Protein AF-0000000086615698 (afdb_homodimer)

Sequence (206 aa):
MQIPFNDITPIEDNVIEFFQAQDFSKFSLNQLREVEIRHFSGAKPEIHFVKILLAHSKVLEKMVILHEHGMCAEKGFAMLKELIRLPKASLKAEFIVSETPDEMQIPFNDITPIEDNVIEFFQAQDFSKFSLNQLREVEIRHFSGAKPEIHFVKILLAHSKVLEKMVILHEHGMCAEKGFAMLKELIRLPKASLKAEFIVSETPDE

Structure (mmCIF, N/CA/C/O backbone):
data_AF-0000000086615698-model_v1
#
loop_
_entity.id
_entity.type
_entity.pdbx_description
1 polymer 'FBD domain-containing protein'
#
loop_
_atom_site.group_PDB
_atom_site.id
_atom_site.type_symbol
_atom_site.label_atom_id
_atom_site.label_alt_id
_atom_site.label_comp_id
_atom_site.label_asym_id
_atom_site.label_entity_id
_atom_site.label_seq_id
_atom_site.pdbx_PDB_ins_code
_atom_site.Cartn_x
_atom_site.Cartn_y
_atom_site.Cartn_z
_atom_site.occupancy
_atom_site.B_iso_or_equiv
_atom_site.auth_seq_id
_atom_site.auth_comp_id
_atom_site.auth_asym_id
_atom_site.auth_atom_id
_atom_site.pdbx_PDB_model_num
ATOM 1 N N . MET A 1 1 ? -5.066 -22.391 -0.941 1 26.34 1 MET A N 1
ATOM 2 C CA . MET A 1 1 ? -4.453 -2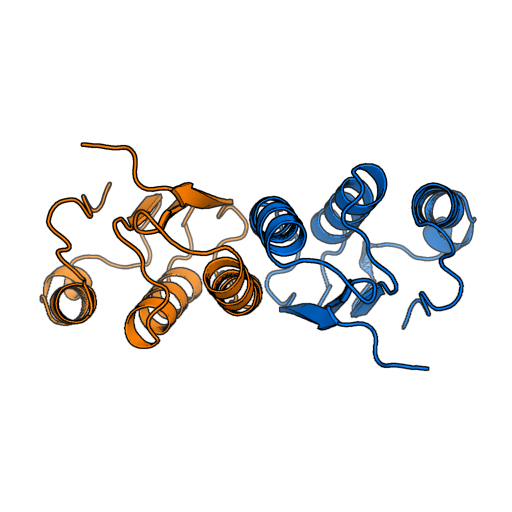2.625 -2.246 1 26.34 1 MET A CA 1
ATOM 3 C C . MET A 1 1 ? -3.268 -21.688 -2.461 1 26.34 1 MET A C 1
ATOM 5 O O . MET A 1 1 ? -3.375 -20.484 -2.242 1 26.34 1 MET A O 1
ATOM 9 N N . GLN A 1 2 ? -2.141 -22.094 -2.09 1 34.62 2 GLN A N 1
ATOM 10 C CA . GLN A 1 2 ? -0.889 -21.422 -2.414 1 34.62 2 GLN A CA 1
ATOM 11 C C . GLN A 1 2 ? -0.616 -21.453 -3.916 1 34.62 2 GLN A C 1
ATOM 13 O O . GLN A 1 2 ? -0.723 -22.516 -4.547 1 34.62 2 GLN A O 1
ATOM 18 N N . ILE A 1 3 ? -1.099 -20.562 -4.703 1 37.91 3 ILE A N 1
ATOM 19 C CA . ILE A 1 3 ? -0.681 -20.562 -6.098 1 37.91 3 ILE A CA 1
ATOM 20 C C . ILE A 1 3 ? 0.839 -20.438 -6.184 1 37.91 3 ILE A C 1
ATOM 22 O O . ILE A 1 3 ? 1.412 -19.438 -5.766 1 37.91 3 ILE A O 1
ATOM 26 N N . PRO A 1 4 ? 1.457 -21.594 -6.215 1 39.94 4 PRO A N 1
ATOM 27 C CA . PRO A 1 4 ? 2.916 -21.547 -6.34 1 39.94 4 PRO A CA 1
ATOM 28 C C . PRO A 1 4 ? 3.385 -20.703 -7.52 1 39.94 4 PRO A C 1
ATOM 30 O O . PRO A 1 4 ? 2.891 -20.875 -8.641 1 39.94 4 PRO A O 1
ATOM 33 N N . PHE A 1 5 ? 3.592 -19.453 -7.379 1 38.72 5 PHE A N 1
ATOM 34 C CA . PHE A 1 5 ? 4.141 -18.594 -8.422 1 38.72 5 PHE A CA 1
ATOM 35 C C . PHE A 1 5 ? 5.559 -19.031 -8.789 1 38.72 5 PHE A C 1
ATOM 37 O O . PHE A 1 5 ? 6.332 -18.25 -9.336 1 38.72 5 PHE A O 1
ATOM 44 N N . ASN A 1 6 ? 6.055 -20.125 -8.391 1 38.91 6 ASN A N 1
ATOM 45 C CA . ASN A 1 6 ? 7.41 -20.453 -8.812 1 38.91 6 ASN A CA 1
ATOM 46 C C . ASN A 1 6 ? 7.641 -20.109 -10.281 1 38.91 6 ASN A C 1
ATOM 48 O O . ASN A 1 6 ? 8.734 -19.688 -10.656 1 38.91 6 ASN A O 1
ATOM 52 N N . ASP A 1 7 ? 7.016 -20.875 -11.195 1 36.06 7 ASP A N 1
ATOM 53 C CA . ASP A 1 7 ? 7.371 -20.797 -12.609 1 36.06 7 ASP A CA 1
ATOM 54 C C . ASP A 1 7 ? 6.781 -19.531 -13.25 1 36.06 7 ASP A C 1
ATOM 56 O O . ASP A 1 7 ? 6.098 -19.625 -14.273 1 36.06 7 ASP A O 1
ATOM 60 N N . ILE A 1 8 ? 6.242 -18.656 -12.57 1 37.91 8 ILE A N 1
ATOM 61 C CA . ILE A 1 8 ? 5.844 -17.469 -13.32 1 37.91 8 ILE A CA 1
ATOM 62 C C . ILE A 1 8 ? 7.066 -16.859 -14.008 1 37.91 8 ILE A C 1
ATOM 64 O O . ILE A 1 8 ? 7.961 -16.328 -13.336 1 37.91 8 ILE A O 1
ATOM 68 N N . THR A 1 9 ? 7.648 -17.453 -14.906 1 38.62 9 THR A N 1
ATOM 69 C CA . THR A 1 9 ? 8.562 -16.797 -15.844 1 38.62 9 THR A CA 1
ATOM 70 C C . THR A 1 9 ? 8.156 -15.352 -16.078 1 38.62 9 THR A C 1
ATOM 72 O O . THR A 1 9 ? 7.035 -14.953 -15.758 1 38.62 9 THR A O 1
ATOM 75 N N . PRO A 1 10 ? 8.938 -14.516 -16.922 1 42.31 10 PRO A N 1
ATOM 76 C CA . PRO A 1 10 ? 8.656 -13.094 -17.156 1 42.31 10 PRO A CA 1
ATOM 77 C C . PRO A 1 10 ? 7.164 -12.812 -17.312 1 42.31 10 PRO A C 1
ATOM 79 O O . PRO A 1 10 ? 6.465 -13.508 -18.047 1 42.31 10 PRO A O 1
ATOM 82 N N . ILE A 1 11 ? 6.434 -12.375 -16.375 1 44.41 11 ILE A N 1
ATOM 83 C CA . ILE A 1 11 ? 5.145 -12.188 -15.719 1 44.41 11 ILE A CA 1
ATOM 84 C C . ILE A 1 11 ? 4.098 -11.773 -16.75 1 44.41 11 ILE A C 1
ATOM 86 O O . ILE A 1 11 ? 2.898 -11.984 -16.547 1 44.41 11 ILE A O 1
ATOM 90 N N . GLU A 1 12 ? 4.523 -11.273 -17.891 1 45.97 12 GLU A N 1
ATOM 91 C CA . GLU A 1 12 ? 3.426 -10.969 -18.812 1 45.97 12 GLU A CA 1
ATOM 92 C C . GLU A 1 12 ? 2.631 -12.227 -19.141 1 45.97 12 GLU A C 1
ATOM 94 O O . GLU A 1 12 ? 1.402 -12.242 -19.047 1 45.97 12 GLU A O 1
ATOM 99 N N . ASP A 1 13 ? 3.416 -13.125 -19.688 1 46.31 13 ASP A N 1
ATOM 100 C CA . ASP A 1 13 ? 2.801 -14.336 -20.219 1 46.31 13 ASP A CA 1
ATOM 101 C C . ASP A 1 13 ? 2.176 -15.164 -19.094 1 46.31 13 ASP A C 1
ATOM 103 O O . ASP A 1 13 ? 1.082 -15.711 -19.266 1 46.31 13 ASP A O 1
ATOM 107 N N . ASN A 1 14 ? 2.848 -15.18 -18.047 1 48.84 14 ASN A N 1
ATOM 108 C CA . ASN A 1 14 ? 2.369 -16.094 -17.031 1 48.84 14 ASN A CA 1
ATOM 109 C C . ASN A 1 14 ? 1.105 -15.57 -16.344 1 48.84 14 ASN A C 1
ATOM 111 O O . ASN A 1 14 ? 0.212 -16.344 -16 1 48.84 14 ASN A O 1
ATOM 115 N N . VAL A 1 15 ? 1.019 -14.344 -16.109 1 53.31 15 VAL A N 1
ATOM 116 C CA . VAL A 1 15 ? -0.224 -13.773 -15.602 1 53.31 15 VAL A CA 1
ATOM 117 C C . VAL A 1 15 ? -1.366 -14.07 -16.562 1 53.31 15 VAL A C 1
ATOM 119 O O . VAL A 1 15 ? -2.443 -14.508 -16.156 1 53.31 15 VAL A O 1
ATOM 122 N N . ILE A 1 16 ? -0.921 -13.859 -17.844 1 49.19 16 ILE A N 1
ATOM 123 C CA . ILE A 1 16 ? -1.926 -14.148 -18.859 1 49.19 16 ILE A CA 1
ATOM 124 C C . ILE A 1 16 ? -2.264 -15.641 -18.844 1 49.19 16 ILE A C 1
ATOM 126 O O . ILE A 1 16 ? -3.438 -16.016 -18.906 1 49.19 16 ILE A O 1
ATOM 130 N N . GLU A 1 17 ? -1.176 -16.359 -18.797 1 50.41 17 GLU A N 1
ATOM 131 C CA . GLU A 1 17 ? -1.436 -17.797 -18.781 1 50.41 17 GLU A CA 1
ATOM 132 C C . GLU A 1 17 ? -2.266 -18.203 -17.562 1 50.41 17 GLU A C 1
ATOM 134 O O . GLU A 1 17 ? -3.156 -19.047 -17.672 1 50.41 17 GLU A O 1
ATOM 139 N N . PHE A 1 18 ? -1.895 -17.625 -16.516 1 51.56 18 PHE A N 1
ATOM 140 C CA . PHE A 1 18 ? -2.68 -17.891 -15.32 1 51.56 18 PHE A CA 1
ATOM 141 C C . PHE A 1 18 ? -4.156 -17.578 -15.562 1 51.56 18 PHE A C 1
ATOM 143 O O . PHE A 1 18 ? -5.023 -18.391 -15.219 1 51.56 18 PHE A O 1
ATOM 150 N N . PHE A 1 19 ? -4.391 -16.422 -16.125 1 52.75 19 PHE A N 1
ATOM 151 C CA . PHE A 1 19 ? -5.781 -16.047 -16.359 1 52.75 19 PHE A CA 1
ATOM 152 C C . PHE A 1 19 ? -6.395 -16.922 -17.453 1 52.75 19 PHE A C 1
ATOM 154 O O . PHE A 1 19 ? -7.59 -17.219 -17.422 1 52.75 19 PHE A O 1
ATOM 161 N N . GLN A 1 20 ? -5.578 -17.219 -18.25 1 50.28 20 GLN A N 1
ATOM 162 C CA . GLN A 1 20 ? -6.062 -18.062 -19.344 1 50.28 20 GLN A CA 1
ATOM 163 C C . GLN A 1 20 ? -6.203 -19.516 -18.891 1 50.28 20 GLN A C 1
ATOM 165 O O . GLN A 1 20 ? -7 -20.266 -19.469 1 50.28 20 GLN A O 1
ATOM 1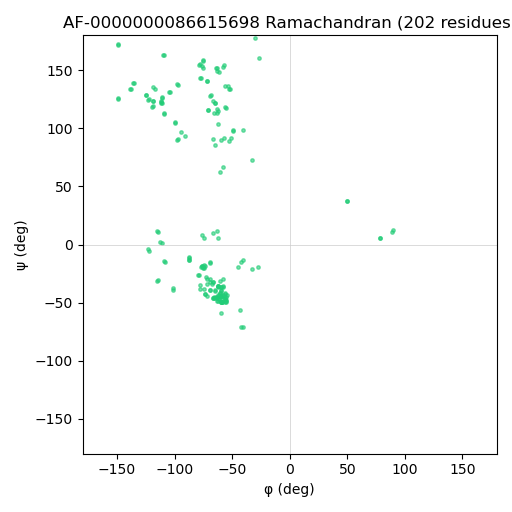70 N N . ALA A 1 21 ? -5.25 -19.844 -18.016 1 49.31 21 ALA A N 1
ATOM 171 C CA . ALA A 1 21 ? -5.328 -21.266 -17.672 1 49.31 21 ALA A CA 1
ATOM 172 C C . ALA A 1 21 ? -6.602 -21.578 -16.906 1 49.31 21 ALA A C 1
ATOM 174 O O . ALA A 1 21 ? -7.109 -20.719 -16.156 1 49.31 21 ALA A O 1
ATOM 175 N N . GLN A 1 22 ? -7.328 -22.453 -17.391 1 48.31 22 GLN A N 1
ATOM 176 C CA . GLN A 1 22 ? -8.578 -23 -16.891 1 48.31 22 GLN A CA 1
ATOM 177 C C . GLN A 1 22 ? -8.602 -23.016 -15.367 1 48.31 22 GLN A C 1
ATOM 179 O O . GLN A 1 22 ? -9.672 -23 -14.758 1 48.31 22 GLN A O 1
ATOM 184 N N . ASP A 1 23 ? -7.48 -22.969 -14.75 1 48.69 23 ASP A N 1
ATOM 185 C CA . ASP A 1 23 ? -7.438 -23.141 -13.305 1 48.69 23 ASP A CA 1
ATOM 186 C C . ASP A 1 23 ? -8.008 -21.922 -12.586 1 48.69 23 ASP A C 1
ATOM 188 O O . ASP A 1 23 ? -8.617 -22.047 -11.523 1 48.69 23 ASP A O 1
ATOM 192 N N . PHE A 1 24 ? -7.789 -20.703 -13.188 1 51.84 24 PHE A N 1
ATOM 193 C CA . PHE A 1 24 ? -8.484 -19.578 -12.578 1 51.84 24 PHE A CA 1
ATOM 194 C C . PHE A 1 24 ? -9.992 -19.797 -12.625 1 51.84 24 PHE A C 1
ATOM 196 O O . PHE A 1 24 ? -10.719 -19.328 -11.742 1 51.84 24 PHE A O 1
ATOM 203 N N . SER A 1 25 ? -10.453 -20.547 -13.758 1 51.47 25 SER A N 1
ATOM 204 C CA . SER A 1 25 ? -11.875 -20.891 -13.82 1 51.47 25 SER A CA 1
ATOM 205 C C . SER A 1 25 ? -12.297 -21.734 -12.617 1 51.47 25 SER A C 1
ATOM 207 O O . SER A 1 25 ? -13.445 -21.656 -12.18 1 51.47 25 SER A O 1
ATOM 209 N N . LYS A 1 26 ? -11.398 -22.75 -12.32 1 54.56 26 LYS A N 1
ATOM 210 C CA . LYS A 1 26 ? -11.766 -23.578 -11.18 1 54.56 26 LYS A CA 1
ATOM 211 C C . LYS A 1 26 ? -11.672 -22.797 -9.875 1 54.56 26 LYS A C 1
ATOM 213 O O . LYS A 1 26 ? -12.352 -23.125 -8.898 1 54.56 26 LYS A O 1
ATOM 218 N N . PHE A 1 27 ? -10.734 -21.859 -9.945 1 53.5 27 PHE A N 1
ATOM 219 C CA . PHE A 1 27 ? -10.516 -21.109 -8.719 1 53.5 27 PHE A CA 1
ATOM 220 C C . PHE A 1 27 ? -11.328 -19.828 -8.719 1 53.5 27 PHE A C 1
ATOM 222 O O . PHE A 1 27 ? -11.234 -19.016 -9.648 1 53.5 27 PHE A O 1
ATOM 229 N N . SER A 1 28 ? -12.422 -19.938 -8.094 1 65.5 28 SER A N 1
ATOM 230 C CA . SER A 1 28 ? -13.148 -18.688 -7.914 1 65.5 28 SER A CA 1
ATOM 231 C C . SER A 1 28 ? -12.383 -17.734 -7.008 1 65.5 28 SER A C 1
ATOM 233 O O . SER A 1 28 ? -11.922 -18.109 -5.934 1 65.5 28 SER A O 1
ATOM 235 N N . LEU A 1 29 ? -11.891 -16.594 -7.547 1 77.81 29 LEU A N 1
ATOM 236 C CA . LEU A 1 29 ? -11.25 -15.531 -6.773 1 77.81 29 LEU A CA 1
ATOM 237 C C . LEU A 1 29 ? -12.023 -15.266 -5.484 1 77.81 29 LEU A C 1
ATOM 239 O O . LEU A 1 29 ? -11.445 -14.781 -4.504 1 77.81 29 LEU A O 1
ATOM 243 N N . ASN A 1 30 ? -13.258 -15.805 -5.477 1 80.19 30 ASN A N 1
ATOM 244 C CA . ASN A 1 30 ? -14.102 -15.578 -4.309 1 80.19 30 ASN A CA 1
ATOM 245 C C . ASN A 1 30 ? -13.641 -16.406 -3.115 1 80.19 30 ASN A C 1
ATOM 247 O O . ASN A 1 30 ? -13.992 -16.109 -1.973 1 80.19 30 ASN A O 1
ATOM 251 N N . GLN A 1 31 ? -12.891 -17.375 -3.469 1 81.25 31 GLN A N 1
ATOM 252 C CA . GLN A 1 31 ? -12.461 -18.266 -2.393 1 81.25 31 GLN A CA 1
ATOM 253 C C . GLN A 1 31 ? -10.961 -18.125 -2.129 1 81.25 31 GLN A C 1
ATOM 255 O O . GLN A 1 31 ? -10.406 -18.828 -1.279 1 81.25 31 GLN A O 1
ATOM 260 N N . LEU A 1 32 ? -10.266 -17.297 -2.799 1 81.69 32 LEU A N 1
ATOM 261 C CA . LEU A 1 32 ? -8.828 -17.141 -2.662 1 81.69 32 LEU A CA 1
ATOM 262 C C . LEU A 1 32 ? -8.477 -16.469 -1.333 1 81.69 32 LEU A C 1
ATOM 264 O O . LEU A 1 32 ? -8.844 -15.32 -1.094 1 81.69 32 LEU A O 1
ATOM 268 N N . ARG A 1 33 ? -7.73 -17.281 -0.456 1 85.62 33 ARG A N 1
ATOM 269 C CA . ARG A 1 33 ? -7.418 -16.766 0.876 1 85.62 33 ARG A CA 1
ATOM 270 C C . ARG A 1 33 ? -5.984 -16.266 0.943 1 85.62 33 ARG A C 1
ATOM 272 O O . ARG A 1 33 ? -5.695 -15.297 1.659 1 85.62 33 ARG A O 1
ATOM 279 N N . GLU A 1 34 ? -5.133 -16.953 0.283 1 88.12 34 GLU A N 1
ATOM 280 C CA . GLU A 1 34 ? -3.729 -16.562 0.279 1 88.12 34 GLU A CA 1
ATOM 281 C C . GLU A 1 34 ? -3.135 -16.656 -1.124 1 88.12 34 GLU A C 1
ATOM 283 O O . GLU A 1 34 ? -3.441 -17.578 -1.878 1 88.12 34 GLU A O 1
ATOM 288 N N . VAL A 1 35 ? -2.311 -15.656 -1.46 1 83.94 35 VAL A N 1
ATOM 289 C CA . VAL A 1 35 ? -1.622 -15.648 -2.746 1 83.94 35 VAL A CA 1
ATOM 290 C C . VAL A 1 35 ? -0.179 -15.188 -2.559 1 83.94 35 VAL A C 1
ATOM 292 O O . VAL A 1 35 ? 0.089 -14.273 -1.779 1 83.94 35 VAL A O 1
ATOM 295 N N . GLU A 1 36 ? 0.687 -15.898 -3.158 1 84.19 36 GLU A N 1
ATOM 296 C CA . GLU A 1 36 ? 2.088 -15.5 -3.256 1 84.19 36 GLU A CA 1
ATOM 297 C C . GLU A 1 36 ? 2.512 -15.32 -4.711 1 84.19 36 GLU A C 1
ATOM 299 O O . GLU A 1 36 ? 2.346 -16.234 -5.523 1 84.19 36 GLU A O 1
ATOM 304 N N . ILE A 1 37 ? 3.021 -14.156 -5.094 1 83.88 37 ILE A N 1
ATOM 305 C CA . ILE A 1 37 ? 3.537 -13.867 -6.426 1 83.88 37 ILE A CA 1
ATOM 306 C C . ILE A 1 37 ? 5.055 -13.695 -6.367 1 83.88 37 ILE A C 1
ATOM 308 O O . ILE A 1 37 ? 5.562 -12.867 -5.617 1 83.88 37 ILE A O 1
ATOM 312 N N . ARG A 1 38 ? 5.684 -14.375 -7.113 1 82.62 38 ARG A N 1
ATOM 313 C CA . ARG A 1 38 ? 7.145 -14.352 -7.078 1 82.62 38 ARG A CA 1
ATOM 314 C C . ARG A 1 38 ? 7.707 -13.672 -8.32 1 82.62 38 ARG A C 1
ATOM 316 O O . ARG A 1 38 ? 7.012 -13.539 -9.336 1 82.62 38 ARG A O 1
ATOM 323 N N . HIS A 1 39 ? 9.008 -13.273 -8.242 1 81.38 39 HIS A N 1
ATOM 324 C CA . HIS A 1 39 ? 9.742 -12.648 -9.344 1 81.38 39 HIS A CA 1
ATOM 325 C C . HIS A 1 39 ? 8.945 -11.492 -9.938 1 81.38 39 HIS A C 1
ATOM 327 O O . HIS A 1 39 ? 8.906 -11.336 -11.164 1 81.38 39 HIS A O 1
ATOM 333 N N . PHE A 1 40 ? 8.234 -10.711 -9.102 1 85.12 40 PHE A N 1
ATOM 334 C CA . PHE A 1 40 ? 7.461 -9.547 -9.516 1 85.12 40 PHE A CA 1
ATOM 335 C C . PHE A 1 40 ? 8.375 -8.414 -9.969 1 85.12 40 PHE A C 1
ATOM 337 O O . PHE A 1 40 ? 9.328 -8.062 -9.273 1 85.12 40 PHE A O 1
ATOM 344 N N . SER A 1 41 ? 8.125 -7.914 -11.102 1 82.12 41 SER A N 1
ATOM 345 C CA . SER A 1 41 ? 9 -6.867 -11.625 1 82.12 41 SER A CA 1
ATOM 346 C C . SER A 1 41 ? 8.305 -5.512 -11.617 1 82.12 41 SER A C 1
ATOM 348 O O . SER A 1 41 ? 8.953 -4.473 -11.766 1 82.12 41 SER A O 1
ATOM 350 N N . GLY A 1 42 ? 7.016 -5.492 -11.461 1 85.75 42 GLY A N 1
ATOM 351 C CA . GLY A 1 42 ? 6.273 -4.242 -11.484 1 85.75 42 GLY A CA 1
ATOM 352 C C . GLY A 1 42 ? 5.805 -3.857 -12.875 1 85.75 42 GLY A C 1
ATOM 353 O O . GLY A 1 42 ? 5.402 -2.717 -13.109 1 85.75 42 GLY A O 1
ATOM 354 N N . ALA A 1 43 ? 5.902 -4.785 -13.797 1 83.31 43 ALA A N 1
ATOM 355 C CA . ALA A 1 43 ? 5.402 -4.52 -15.141 1 83.31 43 ALA A CA 1
ATOM 356 C C . ALA A 1 43 ? 3.895 -4.301 -15.133 1 83.31 43 ALA A C 1
ATOM 358 O O . ALA A 1 43 ? 3.18 -4.891 -14.32 1 83.31 43 ALA A O 1
ATOM 359 N N . LYS A 1 44 ? 3.387 -3.549 -16.062 1 83.94 44 LYS A N 1
ATOM 360 C CA . LYS A 1 44 ? 1.994 -3.109 -16.094 1 83.94 44 LYS A CA 1
ATOM 361 C C . LYS A 1 44 ? 1.041 -4.301 -16.062 1 83.94 44 LYS A C 1
ATOM 363 O O . LYS A 1 44 ? 0.085 -4.312 -15.281 1 83.94 44 LYS A O 1
ATOM 368 N N . PRO A 1 45 ? 1.264 -5.301 -16.922 1 80.44 45 PRO A N 1
ATOM 369 C CA . PRO A 1 45 ? 0.347 -6.438 -16.844 1 80.44 45 PRO A CA 1
ATOM 370 C C . PRO A 1 45 ? 0.336 -7.09 -15.461 1 80.44 45 PRO A C 1
ATOM 372 O O . PRO A 1 45 ? -0.703 -7.582 -15.016 1 80.44 45 PRO A O 1
ATOM 375 N N . GLU A 1 46 ? 1.486 -7.125 -14.836 1 83 46 GLU A N 1
ATOM 376 C CA . GLU A 1 46 ? 1.555 -7.688 -13.492 1 83 46 GLU A CA 1
ATOM 377 C C . GLU A 1 46 ? 0.727 -6.863 -12.508 1 83 46 GLU A C 1
ATOM 379 O O . GLU A 1 46 ? -0.022 -7.418 -11.703 1 83 46 GLU A O 1
ATOM 384 N N . ILE A 1 47 ? 0.875 -5.602 -12.609 1 87.56 47 ILE A N 1
ATOM 385 C CA . ILE A 1 47 ? 0.125 -4.695 -11.742 1 87.56 47 ILE A CA 1
ATOM 386 C C . ILE A 1 47 ? -1.371 -4.863 -11.992 1 87.56 47 ILE A C 1
ATOM 388 O O . ILE A 1 47 ? -2.164 -4.902 -11.047 1 87.56 47 ILE A O 1
ATOM 392 N N . HIS A 1 48 ? -1.747 -4.957 -13.18 1 83.56 48 HIS A N 1
ATOM 393 C CA . HIS A 1 48 ? -3.145 -5.18 -13.539 1 83.56 48 HIS A CA 1
ATOM 394 C C . HIS A 1 48 ? -3.664 -6.484 -12.945 1 83.56 48 HIS A C 1
ATOM 396 O O . HIS A 1 48 ? -4.801 -6.547 -12.469 1 83.56 48 HIS A O 1
ATOM 402 N N . PHE A 1 49 ? -2.84 -7.469 -12.961 1 84.06 49 PHE A N 1
ATOM 403 C CA . PHE A 1 49 ? -3.215 -8.75 -12.383 1 84.06 49 PHE A CA 1
ATOM 404 C C . PHE A 1 49 ? -3.473 -8.617 -10.891 1 84.06 49 PHE A C 1
ATOM 406 O O . PHE A 1 49 ? -4.465 -9.141 -10.375 1 84.06 49 PHE A O 1
ATOM 413 N N . VAL A 1 50 ? -2.58 -7.996 -10.18 1 89.69 50 VAL A N 1
ATOM 414 C CA . VAL A 1 50 ? -2.746 -7.762 -8.75 1 89.69 50 VAL A CA 1
ATOM 415 C C . VAL A 1 50 ? -4.055 -7.012 -8.5 1 89.69 50 VAL A C 1
ATOM 417 O O . VAL A 1 50 ? -4.809 -7.355 -7.586 1 89.69 50 VAL A O 1
ATOM 420 N N . LYS A 1 51 ? -4.344 -6.016 -9.344 1 89.94 51 LYS A N 1
ATOM 421 C CA . LYS A 1 51 ? -5.59 -5.258 -9.25 1 89.94 51 LYS A CA 1
ATOM 422 C C . LYS A 1 51 ? -6.801 -6.18 -9.32 1 89.94 51 LYS A C 1
ATOM 424 O O . LYS A 1 51 ? -7.723 -6.066 -8.508 1 89.94 51 LYS A O 1
ATOM 429 N N . ILE A 1 52 ? -6.758 -7.055 -10.227 1 86.12 52 ILE A N 1
ATOM 430 C CA . ILE A 1 52 ? -7.879 -7.969 -10.422 1 86.12 52 ILE A CA 1
ATOM 431 C C . ILE A 1 52 ? -8.023 -8.875 -9.203 1 86.12 52 ILE A C 1
ATOM 433 O O . ILE A 1 52 ? -9.133 -9.094 -8.711 1 86.12 52 ILE A O 1
ATOM 437 N N . LEU A 1 53 ? -6.984 -9.398 -8.719 1 86.75 53 LEU A N 1
ATOM 438 C CA . LEU A 1 53 ? -7.031 -10.281 -7.559 1 86.75 53 LEU A CA 1
ATOM 439 C C . LEU A 1 53 ? -7.613 -9.555 -6.352 1 86.75 53 LEU A C 1
ATOM 441 O O . LEU A 1 53 ? -8.523 -10.055 -5.695 1 86.75 53 LEU A O 1
ATOM 445 N N . LEU A 1 54 ? -7.062 -8.375 -6.105 1 90.75 54 LEU A N 1
ATOM 446 C CA . LEU A 1 54 ? -7.5 -7.613 -4.941 1 90.75 54 LEU A CA 1
ATOM 447 C C . LEU A 1 54 ? -8.977 -7.254 -5.051 1 90.75 54 LEU A C 1
ATOM 449 O O . LEU A 1 54 ? -9.703 -7.285 -4.051 1 90.75 54 LEU A O 1
ATOM 453 N N . ALA A 1 55 ? -9.414 -6.988 -6.223 1 88.56 55 ALA A N 1
ATOM 454 C CA . ALA A 1 55 ? -10.781 -6.527 -6.445 1 88.56 55 ALA A CA 1
ATOM 455 C C . ALA A 1 55 ? -11.781 -7.68 -6.344 1 88.56 55 ALA A C 1
ATOM 457 O O . ALA A 1 55 ? -12.961 -7.465 -6.055 1 88.56 55 ALA A O 1
ATOM 458 N N . HIS A 1 56 ? -11.25 -8.852 -6.457 1 84.69 56 HIS A N 1
ATOM 459 C CA . HIS A 1 56 ? -12.219 -9.938 -6.613 1 84.69 56 HIS A CA 1
ATOM 460 C C . HIS A 1 56 ? -12.055 -10.984 -5.52 1 84.69 56 HIS A C 1
ATOM 462 O O . HIS A 1 56 ? -12.844 -11.922 -5.43 1 84.69 56 HIS A O 1
ATOM 468 N N . SER A 1 57 ? -11.125 -10.859 -4.766 1 86 57 SER A N 1
ATOM 469 C CA . SER A 1 57 ? -10.891 -11.836 -3.709 1 86 57 SER A CA 1
ATOM 470 C C . SER A 1 57 ? -11.469 -11.359 -2.381 1 86 57 SER A C 1
ATOM 472 O O . SER A 1 57 ? -10.742 -10.836 -1.534 1 86 57 SER A O 1
ATOM 474 N N . LYS A 1 58 ? -12.68 -11.727 -2.182 1 89.62 58 LYS A N 1
ATOM 475 C CA . LYS A 1 58 ? -13.469 -11.172 -1.086 1 89.62 58 LYS A CA 1
ATOM 476 C C . LYS A 1 58 ? -13.047 -11.766 0.253 1 89.62 58 LYS A C 1
ATOM 478 O O . LYS A 1 58 ? -13.367 -11.219 1.312 1 89.62 58 LYS A O 1
ATOM 483 N N . VAL A 1 59 ? -12.398 -12.914 0.202 1 91.25 59 VAL A N 1
ATOM 484 C CA . VAL A 1 59 ? -12.039 -13.539 1.469 1 91.25 59 VAL A CA 1
ATOM 485 C C . VAL A 1 59 ? -10.516 -13.57 1.61 1 91.25 59 VAL A C 1
ATOM 487 O O . VAL A 1 59 ? -9.977 -14.344 2.41 1 91.25 59 VAL A O 1
ATOM 490 N N . LEU A 1 60 ? -9.781 -12.891 0.764 1 89.88 60 LEU A N 1
ATOM 491 C CA . LEU A 1 60 ? -8.328 -12.82 0.806 1 89.88 60 LEU A CA 1
ATOM 492 C C . LEU A 1 60 ? -7.844 -12.414 2.193 1 89.88 60 LEU A C 1
ATOM 494 O O . LEU A 1 60 ? -8.398 -11.492 2.805 1 89.88 60 LEU A O 1
ATOM 498 N N . GLU A 1 61 ? -6.848 -13.125 2.672 1 92.25 61 GLU A N 1
ATOM 499 C CA . GLU A 1 61 ? -6.27 -12.836 3.98 1 92.25 61 GLU A CA 1
ATOM 500 C C . GLU A 1 61 ? -4.82 -12.375 3.85 1 92.25 61 GLU A C 1
ATOM 502 O O . GLU A 1 61 ? -4.324 -11.617 4.688 1 92.25 61 GLU A O 1
ATOM 507 N N . LYS A 1 62 ? -4.199 -12.922 2.811 1 92.75 62 LYS A N 1
ATOM 508 C CA . LYS 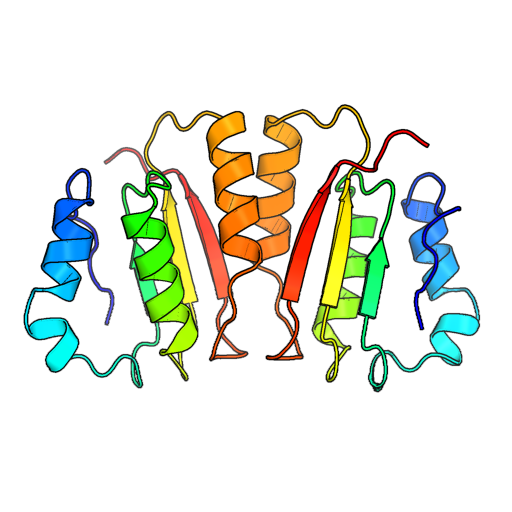A 1 62 ? -2.773 -12.625 2.715 1 92.75 62 LYS A CA 1
ATOM 509 C C . LYS A 1 62 ? -2.314 -12.594 1.259 1 92.75 62 LYS A C 1
ATOM 511 O O . LYS A 1 62 ? -2.529 -13.555 0.516 1 92.75 62 LYS A O 1
ATOM 516 N N . MET A 1 63 ? -1.684 -11.508 0.81 1 91.56 63 MET A N 1
ATOM 517 C CA . MET A 1 63 ? -1.001 -11.367 -0.473 1 91.56 63 MET A CA 1
ATOM 518 C C . MET A 1 63 ? 0.478 -11.062 -0.272 1 91.56 63 MET A C 1
ATOM 520 O O . MET A 1 63 ? 0.828 -10.055 0.346 1 91.56 63 MET A O 1
ATOM 524 N N . VAL A 1 64 ? 1.264 -11.969 -0.777 1 91.12 64 VAL A N 1
ATOM 525 C CA . VAL A 1 64 ? 2.709 -11.789 -0.692 1 91.12 64 VAL A CA 1
ATOM 526 C C . VAL A 1 64 ? 3.281 -11.539 -2.084 1 91.12 64 VAL A C 1
ATOM 528 O O . VAL A 1 64 ? 3.115 -12.359 -2.99 1 91.12 64 VAL A O 1
ATOM 531 N N . ILE A 1 65 ? 3.908 -10.43 -2.209 1 90.81 65 ILE A N 1
ATOM 532 C CA . ILE A 1 65 ? 4.598 -10.094 -3.449 1 90.81 65 ILE A CA 1
ATOM 533 C C . ILE A 1 65 ? 6.109 -10.148 -3.23 1 90.81 65 ILE A C 1
ATOM 535 O O . ILE A 1 65 ? 6.656 -9.367 -2.451 1 90.81 65 ILE A O 1
ATOM 539 N N . LEU A 1 66 ? 6.73 -11.062 -3.84 1 89.44 66 LEU A N 1
ATOM 540 C CA . LEU A 1 66 ? 8.188 -11.172 -3.834 1 89.44 66 LEU A CA 1
ATOM 541 C C . LEU A 1 66 ? 8.781 -10.602 -5.121 1 89.44 66 LEU A C 1
ATOM 543 O O . LEU A 1 66 ? 8.641 -11.203 -6.188 1 89.44 66 LEU A O 1
ATOM 547 N N . HIS A 1 67 ? 9.359 -9.422 -5.012 1 88.81 67 HIS A N 1
ATOM 548 C CA . HIS A 1 67 ? 9.891 -8.766 -6.203 1 88.81 67 HIS A CA 1
ATOM 549 C C . HIS A 1 67 ? 11.234 -9.367 -6.602 1 88.81 67 HIS A C 1
ATOM 551 O O . HIS A 1 67 ? 11.914 -9.984 -5.781 1 88.81 67 HIS A O 1
ATOM 557 N N . GLU A 1 68 ? 11.516 -9.227 -7.867 1 82.62 68 GLU A N 1
ATOM 558 C CA . GLU A 1 68 ? 12.734 -9.781 -8.445 1 82.62 68 GLU A CA 1
ATOM 559 C C . GLU A 1 68 ? 13.977 -9.242 -7.746 1 82.62 68 GLU A C 1
ATOM 561 O O . GLU A 1 68 ? 13.961 -8.141 -7.199 1 82.62 68 GLU A O 1
ATOM 566 N N . HIS A 1 69 ? 14.93 -10.055 -7.816 1 84.56 69 HIS A N 1
ATOM 567 C CA . HIS A 1 69 ? 16.234 -9.648 -7.281 1 84.56 69 HIS A CA 1
ATOM 568 C C . HIS A 1 69 ? 16.766 -8.438 -8.031 1 84.56 69 HIS A C 1
ATOM 570 O O . HIS A 1 69 ? 16.594 -8.32 -9.242 1 84.56 69 HIS A O 1
ATOM 576 N N . GLY A 1 70 ? 17.484 -7.633 -7.383 1 85 70 GLY A N 1
ATOM 577 C CA . GLY A 1 70 ? 18.141 -6.504 -8.016 1 85 70 GLY A CA 1
ATOM 578 C C . GLY A 1 70 ? 17.203 -5.332 -8.273 1 85 70 GLY A C 1
ATOM 579 O O . GLY A 1 70 ? 17.562 -4.402 -9.008 1 85 70 GLY A O 1
ATOM 580 N N . MET A 1 71 ? 16.047 -5.379 -7.844 1 86.44 71 MET A N 1
ATOM 581 C CA . MET A 1 71 ? 15.156 -4.223 -7.934 1 86.44 71 MET A CA 1
ATOM 582 C C . MET A 1 71 ? 15.781 -3 -7.27 1 86.44 71 MET A C 1
ATOM 584 O O . MET A 1 71 ? 16.141 -3.045 -6.09 1 86.44 71 MET A O 1
ATOM 588 N N . CYS A 1 72 ? 15.961 -2.07 -8.148 1 91.5 72 CYS A N 1
ATOM 589 C CA . CYS A 1 72 ? 16.5 -0.85 -7.559 1 91.5 72 CYS A CA 1
ATOM 590 C C . CYS A 1 72 ? 15.414 -0.103 -6.785 1 91.5 72 CYS A C 1
ATOM 592 O O . CYS A 1 72 ? 14.227 -0.276 -7.051 1 91.5 72 CYS A O 1
ATOM 594 N N . ALA A 1 73 ? 15.844 0.716 -5.875 1 93 73 ALA A N 1
ATOM 595 C CA . ALA A 1 73 ? 14.93 1.408 -4.973 1 93 73 ALA A CA 1
ATOM 596 C C . ALA A 1 73 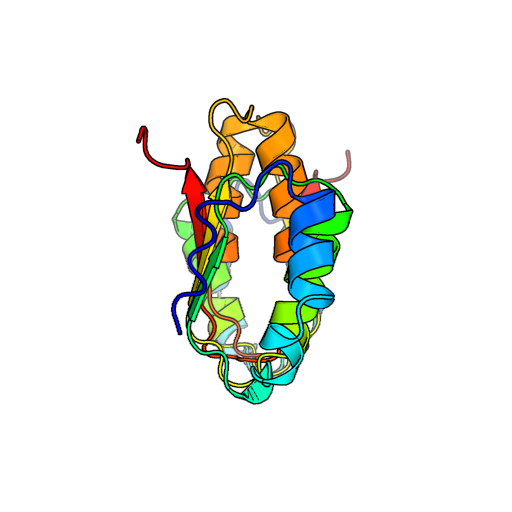? 13.977 2.322 -5.746 1 93 73 ALA A C 1
ATOM 598 O O . ALA A 1 73 ? 12.82 2.49 -5.363 1 93 73 ALA A O 1
ATOM 599 N N . GLU A 1 74 ? 14.453 2.969 -6.824 1 93.38 74 GLU A N 1
ATOM 600 C CA . GLU A 1 74 ? 13.633 3.863 -7.633 1 93.38 74 GLU A CA 1
ATOM 601 C C . GLU A 1 74 ? 12.453 3.119 -8.25 1 93.38 74 GLU A C 1
ATOM 603 O O . GLU A 1 74 ? 11.32 3.596 -8.211 1 93.38 74 GLU A O 1
ATOM 608 N N . LYS A 1 75 ? 12.812 1.996 -8.797 1 92.69 75 LYS A N 1
ATOM 609 C CA . LYS A 1 75 ? 11.773 1.168 -9.398 1 92.69 75 LYS A CA 1
ATOM 610 C C . LYS A 1 75 ? 10.82 0.629 -8.336 1 92.69 75 LYS A C 1
ATOM 612 O O . LYS A 1 75 ? 9.602 0.623 -8.531 1 92.69 75 LYS A O 1
ATOM 617 N N . GLY A 1 76 ? 11.391 0.138 -7.273 1 94.44 76 GLY A N 1
ATOM 618 C CA . GLY A 1 76 ? 10.57 -0.352 -6.18 1 94.44 76 GLY A CA 1
ATOM 619 C C . GLY A 1 76 ? 9.609 0.692 -5.641 1 94.44 76 GLY A C 1
ATOM 620 O O . GLY A 1 76 ? 8.43 0.404 -5.418 1 94.44 76 GLY A O 1
ATOM 621 N N . PHE A 1 77 ? 10.109 1.841 -5.418 1 94.06 77 PHE A N 1
ATOM 622 C CA . PHE A 1 77 ? 9.312 2.953 -4.914 1 94.06 77 PHE A CA 1
ATOM 623 C C . PHE A 1 77 ? 8.164 3.264 -5.863 1 94.06 77 PHE A C 1
ATOM 625 O O . PHE A 1 77 ? 7.012 3.387 -5.438 1 94.06 77 PHE A O 1
ATOM 632 N N . ALA A 1 78 ? 8.414 3.4 -7.055 1 93.62 78 ALA A N 1
ATOM 633 C CA . ALA A 1 78 ? 7.395 3.686 -8.062 1 93.62 78 ALA A CA 1
ATOM 634 C C . ALA A 1 78 ? 6.348 2.58 -8.102 1 93.62 78 ALA A C 1
ATOM 636 O O . ALA A 1 78 ? 5.148 2.855 -8.188 1 93.62 78 ALA A O 1
ATOM 637 N N . MET A 1 79 ? 6.789 1.39 -8.086 1 93.88 79 MET A N 1
ATOM 638 C CA . MET A 1 79 ? 5.902 0.232 -8.109 1 93.88 79 MET A CA 1
ATOM 639 C C . MET A 1 79 ? 4.961 0.244 -6.91 1 93.88 79 MET A C 1
ATOM 641 O O . MET A 1 79 ? 3.752 0.06 -7.062 1 93.88 79 MET A O 1
ATOM 645 N N . LEU A 1 80 ? 5.512 0.429 -5.746 1 95.88 80 LEU A N 1
ATOM 646 C CA . LEU A 1 80 ? 4.711 0.378 -4.523 1 95.88 80 LEU A CA 1
ATOM 647 C C . LEU A 1 80 ? 3.721 1.536 -4.477 1 95.88 80 LEU A C 1
ATOM 649 O O . LEU A 1 80 ? 2.621 1.396 -3.936 1 95.88 80 LEU A O 1
ATOM 653 N N . LYS A 1 81 ? 4.055 2.688 -5.031 1 95.56 81 LYS A N 1
ATOM 654 C CA . LYS A 1 81 ? 3.109 3.795 -5.121 1 95.56 81 LYS A CA 1
ATOM 655 C C . LYS A 1 81 ? 1.875 3.402 -5.93 1 95.56 81 LYS A C 1
ATOM 657 O O . LYS A 1 81 ? 0.767 3.855 -5.637 1 95.56 81 LYS A O 1
ATOM 662 N N . GLU A 1 82 ? 2.045 2.619 -6.945 1 94.31 82 GLU A N 1
ATOM 663 C CA . GLU A 1 82 ? 0.926 2.129 -7.742 1 94.31 82 GLU A CA 1
ATOM 664 C C . GLU A 1 82 ? 0.133 1.067 -6.988 1 94.31 82 GLU A C 1
ATOM 666 O O . GLU A 1 82 ? -1.1 1.086 -6.992 1 94.31 82 GLU A O 1
ATOM 671 N N . LEU A 1 83 ? 0.792 0.189 -6.336 1 95.69 83 LEU A N 1
ATOM 672 C CA . LEU A 1 83 ? 0.137 -0.944 -5.691 1 95.69 83 LEU A CA 1
ATOM 673 C C . LEU A 1 83 ? -0.693 -0.486 -4.496 1 95.69 83 LEU A C 1
ATOM 675 O O . LEU A 1 83 ? -1.798 -0.987 -4.273 1 95.69 83 LEU A O 1
ATOM 679 N N . ILE A 1 84 ? -0.181 0.467 -3.734 1 95.75 84 ILE A N 1
ATOM 680 C CA . ILE A 1 84 ? -0.805 0.852 -2.473 1 95.75 84 ILE A CA 1
ATOM 681 C C . ILE A 1 84 ? -2.129 1.561 -2.748 1 95.75 84 ILE A C 1
ATOM 683 O O . ILE A 1 84 ? -2.979 1.667 -1.86 1 95.75 84 ILE A O 1
ATOM 687 N N . ARG A 1 85 ? -2.354 1.986 -3.938 1 94.75 85 ARG A N 1
ATOM 688 C CA . ARG A 1 85 ? -3.584 2.688 -4.289 1 94.75 85 ARG A CA 1
ATOM 689 C C . ARG A 1 85 ? -4.684 1.705 -4.68 1 94.75 85 ARG A C 1
ATOM 691 O O . ARG A 1 85 ? -5.852 2.082 -4.777 1 94.75 85 ARG A O 1
ATOM 698 N N . LEU A 1 86 ? -4.363 0.516 -4.863 1 94.12 86 LEU A N 1
ATOM 699 C CA . LEU A 1 86 ? -5.324 -0.467 -5.355 1 94.12 86 LEU A CA 1
ATOM 700 C C . LEU A 1 86 ? -6.348 -0.812 -4.281 1 94.12 86 LEU A C 1
ATOM 702 O O . LEU A 1 86 ? -5.996 -0.969 -3.109 1 94.12 86 LEU A O 1
ATOM 706 N N . PRO A 1 87 ? -7.523 -0.954 -4.711 1 91.56 87 PRO A N 1
ATOM 707 C CA . PRO A 1 87 ? -8.562 -1.363 -3.764 1 91.56 87 PRO A CA 1
ATOM 708 C C . PRO A 1 87 ? -8.477 -2.842 -3.393 1 91.56 87 PRO A C 1
ATOM 710 O O . PRO A 1 87 ? -7.973 -3.648 -4.176 1 91.56 87 PRO A O 1
ATOM 713 N N . LYS A 1 88 ? -8.961 -3.08 -2.172 1 93.12 88 LYS A N 1
ATOM 714 C CA . LYS A 1 88 ? -9.094 -4.461 -1.71 1 93.12 88 LYS A CA 1
ATOM 715 C C . LYS A 1 88 ? -10.555 -4.812 -1.437 1 93.12 88 LYS A C 1
ATOM 717 O O . LYS A 1 88 ? -11.281 -4.031 -0.819 1 93.12 88 LYS A O 1
ATOM 722 N N . ALA A 1 89 ? -10.883 -5.91 -1.912 1 92.5 89 ALA A N 1
ATOM 723 C CA . ALA A 1 89 ? -12.25 -6.367 -1.642 1 92.5 89 ALA A CA 1
ATOM 724 C C . ALA A 1 89 ? -12.359 -6.949 -0.235 1 92.5 89 ALA A C 1
ATOM 726 O O . ALA A 1 89 ? -13.445 -6.961 0.352 1 92.5 89 ALA A O 1
ATOM 727 N N . SER A 1 90 ? -11.281 -7.438 0.298 1 92.81 90 SER A N 1
ATOM 728 C CA . SER A 1 90 ? -11.273 -8.039 1.627 1 92.81 90 SER A CA 1
ATOM 729 C C . SER A 1 90 ? -10.648 -7.105 2.656 1 92.81 90 SER A C 1
ATOM 731 O O . SER A 1 90 ? -9.508 -6.66 2.486 1 92.81 90 SER A O 1
ATOM 733 N N . LEU A 1 91 ? -11.266 -6.93 3.711 1 91.88 91 LEU A N 1
ATOM 734 C CA . LEU A 1 91 ? -10.758 -6.105 4.801 1 91.88 91 LEU A CA 1
ATOM 735 C C . LEU A 1 91 ? -9.68 -6.848 5.582 1 91.88 91 LEU A C 1
ATOM 737 O O . LEU A 1 91 ? -8.906 -6.234 6.32 1 91.88 91 LEU A O 1
ATOM 741 N N . LYS A 1 92 ? -9.703 -8.086 5.422 1 93.25 92 LYS A N 1
ATOM 742 C CA . LYS A 1 92 ? -8.766 -8.906 6.184 1 93.25 92 LYS A CA 1
ATOM 743 C C . LYS A 1 92 ? -7.434 -9.039 5.457 1 93.25 92 LYS A C 1
ATOM 745 O O . LYS A 1 92 ? -6.449 -9.5 6.039 1 93.25 92 LYS A O 1
ATOM 750 N N . ALA A 1 93 ? -7.449 -8.656 4.238 1 93.38 93 ALA A N 1
ATOM 751 C CA . ALA A 1 93 ? -6.289 -8.914 3.391 1 93.38 93 ALA A CA 1
ATOM 752 C C . ALA A 1 93 ? -5.066 -8.148 3.879 1 93.38 93 ALA A C 1
ATOM 754 O O . ALA A 1 93 ? -5.109 -6.918 4.008 1 93.38 93 ALA A O 1
ATOM 755 N N . GLU A 1 94 ? -4.078 -8.844 4.156 1 93.75 94 GLU A N 1
ATOM 756 C CA . GLU A 1 94 ? -2.766 -8.273 4.453 1 93.75 94 GLU A CA 1
ATOM 757 C C . GLU A 1 94 ? -1.863 -8.297 3.223 1 93.75 94 GLU A C 1
ATOM 759 O O . GLU A 1 94 ? -1.83 -9.289 2.488 1 93.75 94 GLU A O 1
ATOM 764 N N . PHE A 1 95 ? -1.14 -7.223 3.004 1 95 95 PHE A N 1
ATOM 765 C CA . PHE A 1 95 ? -0.248 -7.082 1.857 1 95 95 PHE A CA 1
ATOM 766 C C . PHE A 1 95 ? 1.209 -7.059 2.305 1 95 95 PHE A C 1
ATOM 768 O O . PHE A 1 95 ? 1.595 -6.242 3.141 1 95 95 PHE A O 1
ATOM 775 N N . ILE A 1 96 ? 2.021 -7.977 1.788 1 94.94 96 ILE A N 1
ATOM 776 C CA . ILE A 1 96 ? 3.434 -8.07 2.145 1 94.94 96 ILE A CA 1
ATOM 777 C C . ILE A 1 96 ? 4.289 -8 0.883 1 94.94 96 ILE A C 1
ATOM 779 O O . ILE A 1 96 ? 4.039 -8.727 -0.084 1 94.94 96 ILE A O 1
ATOM 783 N N . VAL A 1 97 ? 5.27 -7.145 0.85 1 95.12 97 VAL A N 1
ATOM 784 C CA . VAL A 1 97 ? 6.191 -7.023 -0.276 1 95.12 97 VAL A CA 1
ATOM 785 C C . VAL A 1 97 ? 7.625 -7.223 0.206 1 95.12 97 VAL A C 1
ATOM 787 O O . VAL A 1 97 ? 8.078 -6.543 1.132 1 95.12 97 VAL A O 1
ATOM 790 N N . SER A 1 98 ? 8.32 -8.125 -0.356 1 93.81 98 SER A N 1
ATOM 791 C CA . SER A 1 98 ? 9.703 -8.414 -0.012 1 93.81 98 SER A CA 1
ATOM 792 C C . SER A 1 98 ? 10.484 -8.914 -1.227 1 93.81 98 SER A C 1
ATOM 794 O O . SER A 1 98 ? 9.93 -9.031 -2.32 1 93.81 98 SER A O 1
ATOM 796 N N . GLU A 1 99 ? 11.812 -9.039 -1.047 1 91.44 99 GLU A N 1
ATOM 797 C CA . GLU A 1 99 ? 12.656 -9.555 -2.121 1 91.44 99 GLU A CA 1
ATOM 798 C C . GLU A 1 99 ? 12.547 -11.07 -2.238 1 91.44 99 GLU A C 1
ATOM 800 O O . GLU A 1 99 ? 12.414 -11.766 -1.231 1 91.44 99 GLU A O 1
ATOM 805 N N . THR A 1 100 ? 12.578 -11.633 -3.508 1 84.12 100 THR A N 1
ATOM 806 C CA . THR A 1 100 ? 12.586 -13.078 -3.715 1 84.12 100 THR A CA 1
ATOM 807 C C . THR A 1 100 ? 13.852 -13.695 -3.121 1 84.12 100 THR A C 1
ATOM 809 O O . THR A 1 100 ? 14.961 -13.242 -3.404 1 84.12 100 THR A O 1
ATOM 812 N N . PRO A 1 101 ? 13.625 -14.562 -2.102 1 78 101 PRO A N 1
ATOM 813 C CA . PRO A 1 101 ? 14.805 -15.203 -1.51 1 78 101 PRO A CA 1
ATOM 814 C C . PRO A 1 101 ? 15.648 -15.945 -2.539 1 78 101 PRO A C 1
ATOM 816 O O . PRO A 1 101 ? 15.141 -16.375 -3.578 1 78 101 PRO A O 1
ATOM 819 N N . ASP A 1 102 ? 17.094 -15.773 -2.434 1 69.94 102 ASP A N 1
ATOM 820 C CA . ASP A 1 102 ? 18.016 -16.484 -3.309 1 69.94 102 ASP A CA 1
ATOM 821 C C . ASP A 1 102 ? 17.688 -17.969 -3.355 1 69.94 102 ASP A C 1
ATOM 823 O O . ASP A 1 102 ? 17.453 -18.594 -2.316 1 69.94 102 ASP A O 1
ATOM 827 N N . GLU A 1 103 ? 16.969 -18.484 -4.359 1 54.03 103 GLU A N 1
ATOM 828 C CA . GLU A 1 103 ? 16.875 -19.938 -4.461 1 54.03 103 GLU A CA 1
ATOM 829 C C . GLU A 1 103 ? 18.266 -20.562 -4.539 1 54.03 103 GLU A C 1
ATOM 831 O O . GLU A 1 103 ? 19.219 -19.922 -5.016 1 54.03 103 GLU A O 1
ATOM 836 N N . MET B 1 1 ? -13.727 17 6.035 1 26.56 1 MET B N 1
ATOM 837 C CA . MET B 1 1 ? -12.758 17.672 6.883 1 26.56 1 MET B CA 1
ATOM 838 C C . MET B 1 1 ? -11.336 17.438 6.387 1 26.56 1 MET B C 1
ATOM 840 O O . MET B 1 1 ? -10.945 16.281 6.133 1 26.56 1 MET B O 1
ATOM 844 N N . GLN B 1 2 ? -10.859 18.281 5.57 1 35.81 2 GLN B N 1
ATOM 845 C CA . GLN B 1 2 ? -9.461 18.328 5.156 1 35.81 2 GLN B CA 1
ATOM 846 C C . GLN B 1 2 ? -8.555 18.719 6.32 1 35.81 2 GLN B C 1
ATOM 848 O O . GLN B 1 2 ? -8.852 19.656 7.055 1 35.81 2 GLN B O 1
ATOM 853 N N . ILE B 1 3 ? -8.047 17.828 7.078 1 38.41 3 ILE B N 1
ATOM 854 C CA . ILE B 1 3 ? -7.07 18.219 8.078 1 38.41 3 ILE B CA 1
ATOM 855 C C . ILE B 1 3 ? -5.867 18.875 7.395 1 38.41 3 ILE B C 1
ATOM 857 O O . ILE B 1 3 ? -5.164 18.219 6.617 1 38.41 3 ILE B O 1
ATOM 861 N N . PRO B 1 4 ? -5.965 20.156 7.258 1 39.69 4 PRO B N 1
ATOM 862 C CA . PRO B 1 4 ? -4.828 20.844 6.645 1 39.69 4 PRO B CA 1
ATOM 863 C C . PRO B 1 4 ? -3.498 20.484 7.301 1 39.69 4 PRO B C 1
ATOM 865 O O . PRO B 1 4 ? -3.371 20.547 8.523 1 39.69 4 PRO B O 1
ATOM 868 N N . PHE B 1 5 ? -2.791 19.5 6.832 1 39.16 5 PHE B N 1
ATOM 869 C CA . PHE B 1 5 ? -1.443 19.219 7.312 1 39.16 5 PHE B CA 1
ATOM 870 C C . PHE B 1 5 ? -0.509 20.391 7.023 1 39.16 5 PHE B C 1
ATOM 872 O O . PHE B 1 5 ? 0.713 20.25 7.086 1 39.16 5 PHE B O 1
ATOM 879 N N . ASN B 1 6 ? -0.924 21.484 6.539 1 38.88 6 ASN B N 1
ATOM 880 C CA . ASN B 1 6 ? 0.035 22.547 6.293 1 38.88 6 ASN B CA 1
ATOM 881 C C . ASN B 1 6 ? 1.063 22.656 7.418 1 38.88 6 ASN B C 1
ATOM 883 O O . ASN B 1 6 ? 2.234 22.938 7.168 1 38.88 6 ASN B O 1
ATOM 887 N N . ASP B 1 7 ? 0.633 23.125 8.578 1 35.88 7 ASP B N 1
ATOM 888 C CA . ASP B 1 7 ? 1.59 23.453 9.633 1 35.88 7 ASP B CA 1
ATOM 889 C C . ASP B 1 7 ? 2.139 22.188 10.273 1 35.88 7 ASP B C 1
ATOM 891 O O . ASP B 1 7 ? 2.361 22.141 11.484 1 35.88 7 ASP B O 1
ATOM 895 N N . ILE B 1 8 ? 1.855 21.031 9.82 1 37.56 8 ILE B N 1
ATOM 896 C CA . ILE B 1 8 ? 2.586 19.922 10.422 1 37.56 8 ILE B CA 1
ATOM 897 C C . ILE B 1 8 ? 4.082 20.109 10.18 1 37.56 8 ILE B C 1
ATOM 899 O O . ILE B 1 8 ? 4.547 20 9.039 1 37.56 8 ILE B O 1
ATOM 903 N N . THR B 1 9 ? 4.723 21.047 10.602 1 37.72 9 THR B N 1
ATOM 904 C CA . THR B 1 9 ? 6.176 21.047 10.711 1 37.72 9 THR B CA 1
ATOM 905 C C . THR B 1 9 ? 6.703 19.625 10.883 1 37.72 9 THR B C 1
ATOM 907 O O . THR B 1 9 ? 5.965 18.734 11.289 1 37.72 9 THR B O 1
ATOM 910 N N . PRO B 1 10 ? 8.109 19.297 10.586 1 40.81 10 PRO B N 1
ATOM 911 C CA . PRO B 1 10 ? 8.695 17.969 10.75 1 40.81 10 PRO B CA 1
ATOM 912 C C . PRO B 1 10 ? 8.078 17.188 1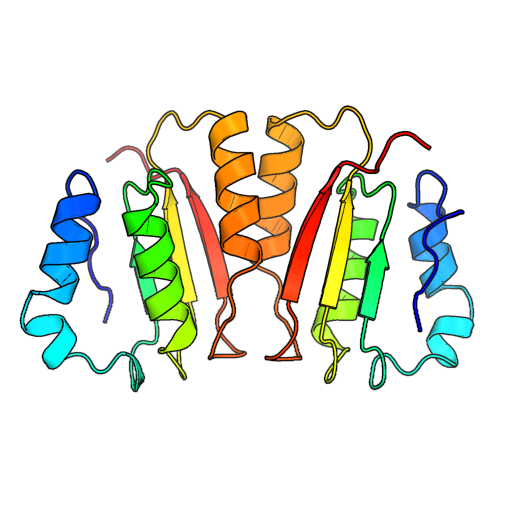1.914 1 40.81 10 PRO B C 1
ATOM 914 O O . PRO B 1 10 ? 8.141 17.641 13.062 1 40.81 10 PRO B O 1
ATOM 917 N N . ILE B 1 11 ? 6.938 16.672 11.938 1 41.81 11 ILE B N 1
ATOM 918 C CA . ILE B 1 11 ? 5.707 16.234 12.578 1 41.81 11 ILE B CA 1
ATOM 919 C C . ILE B 1 11 ? 6.008 15.086 13.539 1 41.81 11 ILE B C 1
ATOM 921 O O . ILE B 1 11 ? 5.773 13.914 13.219 1 41.81 11 ILE B O 1
ATOM 925 N N . GLU B 1 12 ? 7.16 14.773 13.82 1 44.62 12 GLU B N 1
ATOM 926 C CA . GLU B 1 12 ? 7.09 13.945 15.016 1 44.62 12 GLU B CA 1
ATOM 927 C C . GLU B 1 12 ? 6.105 14.523 16.031 1 44.62 12 GLU B C 1
ATOM 929 O O . GLU B 1 12 ? 5.227 13.812 16.531 1 44.62 12 GLU B O 1
ATOM 934 N N . ASP B 1 13 ? 6.395 15.781 16.375 1 45.06 13 ASP B N 1
ATOM 935 C CA . ASP B 1 13 ? 5.629 16.484 17.391 1 45.06 13 ASP B CA 1
ATOM 936 C C . ASP B 1 13 ? 4.188 16.703 16.938 1 45.06 13 ASP B C 1
ATOM 938 O O . ASP B 1 13 ? 3.252 16.547 17.719 1 45.06 13 ASP B O 1
ATOM 942 N N . ASN B 1 14 ? 4.051 17.016 15.719 1 47.09 14 ASN B N 1
ATOM 943 C CA . ASN B 1 14 ? 2.703 17.406 15.312 1 47.09 14 ASN B CA 1
ATOM 944 C C . ASN B 1 14 ? 1.766 16.203 15.266 1 47.09 14 ASN B C 1
ATOM 946 O O . ASN B 1 14 ? 0.594 16.297 15.633 1 47.09 14 ASN B O 1
ATOM 950 N N . VAL B 1 15 ? 2.189 15.125 14.734 1 51.75 15 VAL B N 1
ATOM 951 C CA . VAL B 1 15 ? 1.339 13.945 14.812 1 51.75 15 VAL B CA 1
ATOM 952 C C . VAL B 1 15 ? 0.964 13.664 16.266 1 51.75 15 VAL B C 1
ATOM 954 O O . VAL B 1 15 ? -0.205 13.422 16.578 1 51.75 15 VAL B O 1
ATOM 957 N N . ILE B 1 16 ? 2.096 13.812 17.109 1 47.81 16 ILE B N 1
ATOM 958 C CA . ILE B 1 16 ? 1.823 13.633 18.531 1 47.81 16 ILE B CA 1
ATOM 959 C C . ILE B 1 16 ? 0.857 14.719 19.016 1 47.81 16 ILE B C 1
ATOM 961 O O . ILE B 1 16 ? -0.088 14.43 19.75 1 47.81 16 ILE B O 1
ATOM 965 N N . GLU B 1 17 ? 1.246 15.914 18.562 1 49.06 17 GLU B N 1
ATOM 966 C CA . GLU B 1 17 ? 0.35 16.984 19 1 49.06 17 GLU B CA 1
ATOM 967 C C . GLU B 1 17 ? -1.071 16.75 18.484 1 49.06 17 GLU B C 1
ATOM 969 O O . GLU B 1 17 ? -2.041 17 19.203 1 49.06 17 GLU B O 1
ATOM 974 N N . PHE B 1 18 ? -1.114 16.344 17.297 1 50.38 18 PHE B N 1
ATOM 975 C CA . PHE B 1 18 ? -2.432 16.016 16.766 1 50.38 18 PHE B CA 1
ATOM 976 C C . PHE B 1 18 ? -3.123 14.984 17.656 1 50.38 18 PHE B C 1
ATOM 978 O O . PHE B 1 18 ? -4.293 15.148 18.016 1 50.38 18 PHE B O 1
ATOM 985 N N . PHE B 1 19 ? -2.385 13.953 17.953 1 51.31 19 PHE B N 1
ATOM 986 C CA . PHE B 1 19 ? -2.982 12.938 18.812 1 51.31 19 PHE B CA 1
ATOM 987 C C . PHE B 1 19 ? -3.209 13.477 20.219 1 51.31 19 PHE B C 1
ATOM 989 O O . PHE B 1 19 ? -4.164 13.086 20.891 1 51.31 19 PHE B O 1
ATOM 996 N N . GLN B 1 20 ? -2.354 14.25 20.531 1 48.19 20 GLN B N 1
ATOM 997 C CA . GLN B 1 20 ? -2.506 14.859 21.859 1 48.19 20 GLN B CA 1
ATOM 998 C C . GLN B 1 20 ? -3.559 15.969 21.828 1 48.19 20 GLN B C 1
ATOM 1000 O O . GLN B 1 20 ? -4.164 16.281 22.859 1 48.19 20 GLN B O 1
ATOM 1005 N N . ALA B 1 21 ? -3.512 16.672 20.719 1 46.69 21 ALA B N 1
ATOM 1006 C CA . ALA B 1 21 ? -4.496 17.734 20.734 1 46.69 21 ALA B CA 1
ATOM 1007 C C . ALA B 1 21 ? -5.918 17.188 20.797 1 46.69 21 ALA B C 1
ATOM 1009 O O . ALA B 1 21 ? -6.199 16.125 20.219 1 46.69 21 ALA B O 1
ATOM 1010 N N . GLN B 1 22 ? -6.57 17.422 21.844 1 46.53 22 GLN B N 1
ATOM 1011 C CA . GLN B 1 22 ? -7.941 17.078 22.219 1 46.53 22 GLN B CA 1
ATOM 1012 C C . GLN B 1 22 ? -8.836 16.953 21 1 46.53 22 GLN B C 1
ATOM 1014 O O . GLN B 1 22 ? -9.883 16.312 21.047 1 46.53 22 GLN B O 1
ATOM 1019 N N . ASP B 1 23 ? -8.438 17.516 19.891 1 47.47 23 ASP B N 1
ATOM 1020 C CA . ASP B 1 23 ? -9.383 17.609 18.781 1 47.47 23 ASP B CA 1
ATOM 1021 C C . ASP B 1 23 ? -9.602 16.234 18.141 1 47.47 23 ASP B C 1
ATOM 1023 O O . ASP B 1 23 ? -10.578 16.031 17.422 1 47.47 23 ASP B O 1
ATOM 1027 N N . PHE B 1 24 ? -8.594 15.383 18.234 1 50.81 24 PHE B N 1
ATOM 1028 C CA . PHE B 1 24 ? -8.945 14.047 17.781 1 50.81 24 PHE B CA 1
ATOM 1029 C C . PHE B 1 24 ? -10.117 13.492 18.578 1 50.81 24 PHE B C 1
ATOM 1031 O O . PHE B 1 24 ? -10.891 12.672 18.078 1 50.81 24 PHE B O 1
ATOM 1038 N N . SER B 1 25 ? -10.219 13.977 19.922 1 49.62 25 SER B N 1
ATOM 1039 C CA . SER B 1 25 ? -11.375 13.594 20.719 1 49.62 25 SER B CA 1
ATOM 1040 C C . SER B 1 25 ? -12.672 14.039 20.062 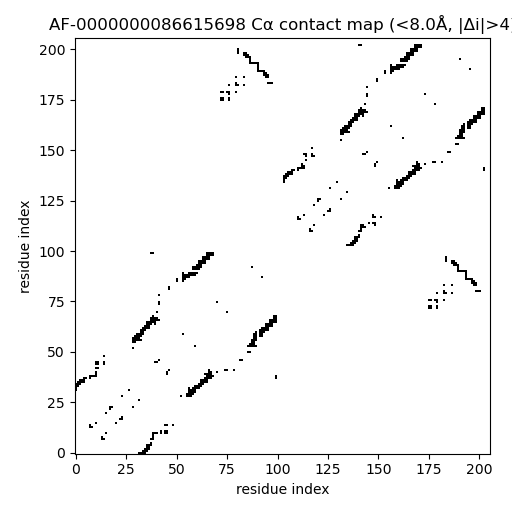1 49.62 25 SER B C 1
ATOM 1042 O O . SER B 1 25 ? -13.711 13.383 20.219 1 49.62 25 SER B O 1
ATOM 1044 N N . LYS B 1 26 ? -12.617 15.32 19.578 1 53.06 26 LYS B N 1
ATOM 1045 C CA . LYS B 1 26 ? -13.844 15.805 18.953 1 53.06 26 LYS B CA 1
ATOM 1046 C C . LYS B 1 26 ? -14.078 15.117 17.609 1 53.06 26 LYS B C 1
ATOM 1048 O O . LYS B 1 26 ? -15.219 15.039 17.141 1 53.06 26 LYS B O 1
ATOM 1053 N N . PHE B 1 27 ? -12.953 14.773 17.047 1 52.75 27 PHE B N 1
ATOM 1054 C CA . PHE B 1 27 ? -13.07 14.219 15.695 1 52.75 27 PHE B CA 1
ATOM 1055 C C . PHE B 1 27 ? -13.219 12.703 15.75 1 52.75 27 PHE B C 1
ATOM 1057 O O . PHE B 1 27 ? -12.375 12.016 16.328 1 52.75 27 PHE B O 1
ATOM 1064 N N . SER B 1 28 ? -14.445 12.359 15.742 1 63.38 28 SER B N 1
ATOM 1065 C CA . SER B 1 28 ? -14.648 10.914 15.672 1 63.38 28 SER B CA 1
ATOM 1066 C C . SER B 1 28 ? -14.078 10.344 14.375 1 63.38 28 SER B C 1
ATOM 1068 O O . SER B 1 28 ? -14.453 10.773 13.281 1 63.38 28 SER B O 1
ATOM 1070 N N . LEU B 1 29 ? -12.883 9.672 14.414 1 76.94 29 LEU B N 1
ATOM 1071 C CA . LEU B 1 29 ? -12.289 8.969 13.281 1 76.94 29 LEU B CA 1
ATOM 1072 C C . LEU B 1 29 ? -13.359 8.219 12.492 1 76.94 29 LEU B C 1
ATOM 1074 O O . LEU B 1 29 ? -13.18 7.93 11.312 1 76.94 29 LEU B O 1
ATOM 1078 N N . ASN B 1 30 ? -14.539 8.133 13.156 1 78.94 30 ASN B N 1
ATOM 1079 C CA . ASN B 1 30 ? -15.625 7.383 12.523 1 78.94 30 ASN B CA 1
ATOM 1080 C C . ASN B 1 30 ? -16.25 8.164 11.375 1 78.94 30 ASN B C 1
ATOM 1082 O O . ASN B 1 30 ? -16.922 7.594 10.523 1 78.94 30 ASN B O 1
ATOM 1086 N N . GLN B 1 31 ? -15.969 9.406 11.414 1 80.06 31 GLN B N 1
ATOM 1087 C CA . GLN B 1 31 ? -16.578 10.242 10.391 1 80.06 31 GLN B CA 1
ATOM 1088 C C . GLN B 1 31 ? -15.531 10.789 9.422 1 80.06 31 GLN B C 1
ATOM 1090 O O . GLN B 1 31 ? -15.852 11.57 8.531 1 80.06 31 GLN B O 1
ATOM 1095 N N . LEU B 1 32 ? -14.312 10.461 9.562 1 80.94 32 LEU B N 1
ATOM 1096 C CA . LEU B 1 32 ? -13.234 10.969 8.727 1 80.94 32 LEU B CA 1
ATOM 1097 C C . LEU B 1 32 ? -13.312 10.383 7.324 1 80.94 32 LEU B C 1
ATOM 1099 O O . LEU B 1 32 ? -13.156 9.172 7.145 1 80.94 32 LEU B O 1
ATOM 1103 N N . ARG B 1 33 ? -13.562 11.312 6.297 1 84.75 33 ARG B N 1
ATOM 1104 C CA . ARG B 1 33 ? -13.742 10.844 4.926 1 84.75 33 ARG B CA 1
ATOM 1105 C C . ARG B 1 33 ? -12.469 11.055 4.109 1 84.75 33 ARG B C 1
ATOM 1107 O O . ARG B 1 33 ? -12.148 10.25 3.234 1 84.75 33 ARG B O 1
ATOM 1114 N N . GLU B 1 34 ? -11.852 12.148 4.344 1 87.62 34 GLU B N 1
ATOM 1115 C CA . GLU B 1 34 ? -10.625 12.469 3.615 1 87.62 34 GLU B CA 1
ATOM 1116 C C . GLU B 1 34 ? -9.547 13 4.555 1 87.62 34 GLU B C 1
ATOM 1118 O O . GLU B 1 34 ? -9.844 13.766 5.477 1 87.62 34 GLU B O 1
ATOM 1123 N N . VAL B 1 35 ? -8.32 12.555 4.324 1 83.44 35 VAL B N 1
ATOM 1124 C CA . VAL B 1 35 ? -7.188 13.047 5.105 1 83.44 35 VAL B CA 1
ATOM 1125 C C . VAL B 1 35 ? -5.988 13.281 4.188 1 83.44 35 VAL B C 1
ATOM 1127 O O . VAL B 1 35 ? -5.738 12.492 3.275 1 83.44 35 VAL B O 1
ATOM 1130 N N . GLU B 1 36 ? -5.387 14.375 4.359 1 83.75 36 GLU B N 1
ATOM 1131 C CA . GLU B 1 36 ? -4.117 14.695 3.711 1 83.75 36 GLU B CA 1
ATOM 1132 C C . GLU B 1 36 ? -3.018 14.938 4.742 1 83.75 36 GLU B C 1
ATOM 1134 O O . GLU B 1 36 ? -3.174 15.766 5.641 1 83.75 36 GLU B O 1
ATOM 1139 N N . ILE B 1 37 ? -1.916 14.195 4.672 1 83.25 37 ILE B N 1
ATOM 1140 C CA . ILE B 1 37 ? -0.754 14.367 5.539 1 83.25 37 ILE B CA 1
ATOM 1141 C C . ILE B 1 37 ? 0.417 14.914 4.727 1 83.25 37 ILE B C 1
ATOM 1143 O O . ILE B 1 37 ? 0.816 14.328 3.723 1 83.25 37 ILE B O 1
ATOM 1147 N N . ARG B 1 38 ? 0.936 15.906 5.152 1 82.19 38 ARG B N 1
ATOM 1148 C CA . ARG B 1 38 ? 2.01 16.562 4.41 1 82.19 38 ARG B CA 1
ATOM 1149 C C . ARG B 1 38 ? 3.348 16.391 5.129 1 82.19 38 ARG B C 1
ATOM 1151 O O . ARG B 1 38 ? 3.385 16.094 6.32 1 82.19 38 ARG B O 1
ATOM 1158 N N . HIS B 1 39 ? 4.449 16.641 4.379 1 81.12 39 HIS B N 1
ATOM 1159 C CA . HIS B 1 39 ? 5.816 16.578 4.887 1 81.12 39 HIS B CA 1
ATOM 1160 C C . HIS B 1 39 ? 6.066 15.273 5.641 1 81.12 39 HIS B C 1
ATOM 1162 O O . HIS B 1 39 ? 6.703 15.281 6.699 1 81.12 39 HIS B O 1
ATOM 1168 N N . PHE B 1 40 ? 5.496 14.148 5.164 1 85.12 40 PHE B N 1
ATOM 1169 C CA . PHE B 1 40 ? 5.668 12.82 5.746 1 85.12 40 PHE B CA 1
ATOM 1170 C C . PHE B 1 40 ? 7.098 12.328 5.551 1 85.12 40 PHE B C 1
ATOM 1172 O O . PHE B 1 40 ? 7.629 12.375 4.441 1 85.12 40 PHE B O 1
ATOM 1179 N N . SER B 1 41 ? 7.68 11.922 6.598 1 81.94 41 SER B N 1
ATOM 1180 C CA . SER B 1 41 ? 9.07 11.484 6.488 1 81.94 41 SER B CA 1
ATOM 1181 C C . SER B 1 41 ? 9.188 9.969 6.645 1 81.94 41 SER B C 1
ATOM 1183 O O . SER B 1 41 ? 10.227 9.391 6.316 1 81.94 41 SER B O 1
ATOM 1185 N N . GLY B 1 42 ? 8.172 9.328 7.121 1 85.5 42 GLY B N 1
ATOM 1186 C CA . GLY B 1 42 ? 8.227 7.895 7.34 1 85.5 42 GLY B CA 1
ATOM 1187 C C . GLY B 1 42 ? 8.742 7.516 8.719 1 85.5 42 GLY B C 1
ATOM 1188 O O . GLY B 1 42 ? 9.07 6.355 8.961 1 85.5 42 GLY B O 1
ATOM 1189 N N . ALA B 1 43 ? 8.844 8.5 9.586 1 83.44 43 ALA B N 1
ATOM 1190 C CA . ALA B 1 43 ? 9.258 8.203 10.953 1 83.44 43 ALA B CA 1
ATOM 1191 C C . ALA B 1 43 ? 8.242 7.305 11.656 1 83.44 43 ALA B C 1
ATOM 1193 O O . ALA B 1 43 ? 7.047 7.379 11.383 1 83.44 43 ALA B O 1
ATOM 1194 N N . LYS B 1 44 ? 8.68 6.523 12.602 1 83.88 44 LYS B N 1
ATOM 1195 C CA . LYS B 1 44 ? 7.879 5.496 13.25 1 83.88 44 LYS B CA 1
ATOM 1196 C C . LYS B 1 44 ? 6.598 6.082 13.844 1 83.88 44 LYS B C 1
ATOM 1198 O O . LYS B 1 44 ? 5.512 5.543 13.641 1 83.88 44 LYS B O 1
ATOM 1203 N N . PRO B 1 45 ? 6.703 7.184 14.609 1 80.12 45 PRO B N 1
ATOM 1204 C CA . PRO B 1 45 ? 5.453 7.742 15.133 1 80.12 45 PRO B CA 1
ATOM 1205 C C . PRO B 1 45 ? 4.469 8.117 14.031 1 80.12 45 PRO B C 1
ATOM 1207 O O . PRO B 1 45 ? 3.254 8 14.211 1 80.12 45 PRO B O 1
ATOM 1210 N N . GLU B 1 46 ? 4.992 8.602 12.938 1 82.56 46 GLU B N 1
ATOM 1211 C CA . GLU B 1 46 ? 4.129 8.945 11.812 1 82.56 46 GLU B CA 1
ATOM 1212 C C . GLU B 1 46 ? 3.428 7.711 11.258 1 82.56 46 GLU B C 1
ATOM 1214 O O . GLU B 1 46 ? 2.225 7.738 10.992 1 82.56 46 GLU B O 1
ATOM 1219 N N . ILE B 1 47 ? 4.168 6.691 11.102 1 87.44 47 ILE B N 1
ATOM 1220 C CA . ILE B 1 47 ? 3.623 5.434 10.602 1 87.44 47 ILE B CA 1
ATOM 1221 C C . ILE B 1 47 ? 2.559 4.91 11.562 1 87.44 47 ILE B C 1
ATOM 1223 O O . ILE B 1 47 ? 1.497 4.453 11.133 1 87.44 47 ILE B O 1
ATOM 1227 N N . HIS B 1 48 ? 2.803 4.965 12.781 1 83.38 48 HIS B N 1
ATOM 1228 C CA . HIS B 1 48 ? 1.842 4.551 13.797 1 83.38 48 HIS B CA 1
ATOM 1229 C C . HIS B 1 48 ? 0.559 5.367 13.703 1 83.38 48 HIS B C 1
ATOM 1231 O O . HIS B 1 48 ? -0.539 4.828 13.859 1 83.38 48 HIS B O 1
ATOM 1237 N N . PHE B 1 49 ? 0.726 6.625 13.461 1 83.88 49 PHE B N 1
ATOM 1238 C CA . PHE B 1 49 ? -0.433 7.496 13.312 1 83.88 49 PHE B CA 1
ATOM 1239 C C . PHE B 1 49 ? -1.285 7.066 12.125 1 83.88 49 PHE B C 1
ATOM 1241 O O . PHE B 1 49 ? -2.512 6.996 12.227 1 83.88 49 PHE B O 1
ATOM 1248 N N . VAL B 1 50 ? -0.681 6.855 11.008 1 89.38 50 VAL B N 1
ATOM 1249 C CA . VAL B 1 50 ? -1.391 6.395 9.82 1 89.38 50 VAL B CA 1
ATOM 1250 C C . VAL B 1 50 ? -2.127 5.094 10.133 1 89.38 50 VAL B C 1
ATOM 1252 O O . VAL B 1 50 ? -3.289 4.922 9.758 1 89.38 50 VAL B O 1
ATOM 1255 N N . LYS B 1 51 ? -1.462 4.184 10.867 1 89.81 51 LYS B N 1
ATOM 1256 C CA . LYS B 1 51 ? -2.07 2.926 11.289 1 89.81 51 LYS B CA 1
ATOM 1257 C C . LYS B 1 51 ? -3.365 3.17 12.062 1 89.81 51 LYS B C 1
ATOM 1259 O O . LYS B 1 51 ? -4.383 2.529 11.789 1 89.81 51 LYS B O 1
ATOM 1264 N N . ILE B 1 52 ? -3.311 4.082 12.945 1 85.81 52 ILE B N 1
ATOM 1265 C CA . ILE B 1 52 ? -4.473 4.379 13.773 1 85.81 52 ILE B CA 1
ATOM 1266 C C . ILE B 1 52 ? -5.594 4.945 12.906 1 85.81 52 ILE B C 1
ATOM 1268 O O . ILE B 1 52 ? -6.754 4.551 13.047 1 85.81 52 ILE B O 1
ATOM 1272 N N . LEU B 1 53 ? -5.309 5.844 12.055 1 86.25 53 LEU B N 1
ATOM 1273 C CA . LEU B 1 53 ? -6.316 6.438 11.188 1 86.25 53 LEU B CA 1
ATOM 1274 C C . LEU B 1 53 ? -6.992 5.375 10.328 1 86.25 53 LEU B C 1
ATOM 1276 O O . LEU B 1 53 ? -8.227 5.305 10.273 1 86.25 53 LEU B O 1
ATOM 1280 N N . LEU B 1 54 ? -6.152 4.562 9.695 1 90.5 54 LEU B N 1
ATOM 1281 C CA . LEU B 1 54 ? -6.684 3.543 8.805 1 90.5 54 LEU B CA 1
ATOM 1282 C C . LEU B 1 54 ? -7.555 2.551 9.562 1 90.5 54 LEU B C 1
ATOM 1284 O O . LEU B 1 54 ? -8.594 2.109 9.055 1 90.5 54 LEU B O 1
ATOM 1288 N N . ALA B 1 55 ? -7.176 2.262 10.758 1 88.25 55 ALA B N 1
ATOM 1289 C CA . ALA B 1 55 ? -7.859 1.243 11.555 1 88.25 55 ALA B CA 1
ATOM 1290 C C . ALA B 1 55 ? -9.18 1.771 12.102 1 88.25 55 ALA B C 1
ATOM 1292 O O . ALA B 1 55 ? -10.094 0.994 12.398 1 88.25 55 ALA B O 1
ATOM 1293 N N . HIS B 1 56 ? -9.297 3.059 12.109 1 84.5 56 HIS B N 1
ATOM 1294 C CA . HIS B 1 56 ? -10.438 3.572 12.852 1 84.5 56 HIS B CA 1
ATOM 1295 C C . HIS B 1 56 ? -11.328 4.438 11.969 1 84.5 56 HIS B C 1
ATOM 1297 O O . HIS B 1 56 ? -12.375 4.91 12.414 1 84.5 56 HIS B O 1
ATOM 1303 N N . SER B 1 57 ? -10.961 4.656 10.836 1 85.5 57 SER B N 1
ATOM 1304 C CA . SER B 1 57 ? -11.758 5.488 9.938 1 85.5 57 SER B CA 1
ATOM 1305 C C . SER B 1 57 ? -12.609 4.633 9.008 1 85.5 57 SER B C 1
ATOM 1307 O O . SER B 1 57 ? -12.242 4.406 7.852 1 85.5 57 SER B O 1
ATOM 1309 N N . LYS B 1 58 ? -13.773 4.344 9.477 1 89.56 58 LYS B N 1
ATOM 1310 C CA . LYS B 1 58 ? -14.625 3.348 8.844 1 89.56 58 LYS B CA 1
ATOM 1311 C C . LYS B 1 58 ? -15.242 3.896 7.555 1 89.56 58 LYS B C 1
ATOM 1313 O O . LYS 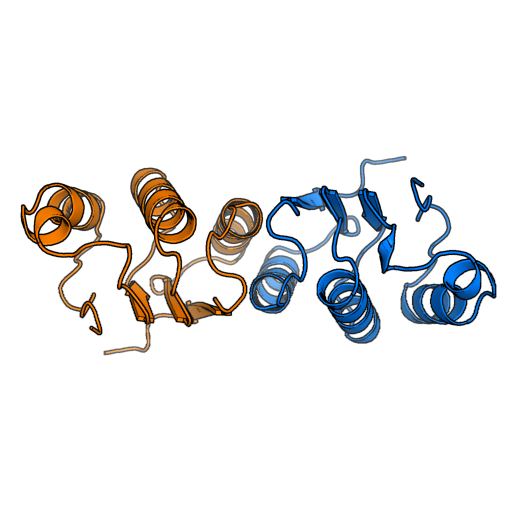B 1 58 ? -15.742 3.133 6.727 1 89.56 58 LYS B O 1
ATOM 1318 N N . VAL B 1 59 ? -15.266 5.219 7.441 1 90.5 59 VAL B N 1
ATOM 1319 C CA . VAL B 1 59 ? -15.906 5.77 6.25 1 90.5 59 VAL B CA 1
ATOM 1320 C C . VAL B 1 59 ? -14.867 6.496 5.398 1 90.5 59 VAL B C 1
ATOM 1322 O O . VAL B 1 59 ? -15.211 7.32 4.551 1 90.5 59 VAL B O 1
ATOM 1325 N N . LEU B 1 60 ? -13.602 6.336 5.688 1 89.31 60 LEU B N 1
ATOM 1326 C CA . LEU B 1 60 ? -12.516 6.949 4.934 1 89.31 60 LEU B CA 1
ATOM 1327 C C . LEU B 1 60 ? -12.641 6.641 3.447 1 89.31 60 LEU B C 1
ATOM 1329 O O . LEU B 1 60 ? -12.914 5.5 3.066 1 89.31 60 LEU B O 1
ATOM 1333 N N . GLU B 1 61 ? -12.477 7.672 2.635 1 91.75 61 GLU B N 1
ATOM 1334 C CA . GLU B 1 61 ? -12.547 7.52 1.185 1 91.75 61 GLU B CA 1
ATOM 1335 C C . GLU B 1 61 ? -11.203 7.812 0.528 1 91.75 61 GLU B C 1
ATOM 1337 O O . GLU B 1 61 ? -10.898 7.277 -0.539 1 91.75 61 GLU B O 1
ATOM 1342 N N . LYS B 1 62 ? -10.492 8.711 1.196 1 92.12 62 LYS B N 1
ATOM 1343 C CA . LYS B 1 62 ? -9.25 9.133 0.549 1 92.12 62 LYS B CA 1
ATOM 1344 C C . LYS B 1 62 ? -8.188 9.508 1.581 1 92.12 62 LYS B C 1
ATOM 1346 O O . LYS B 1 62 ? -8.438 10.336 2.455 1 92.12 62 LYS B O 1
ATOM 1351 N N . MET B 1 63 ? -6.996 8.914 1.519 1 91.19 63 MET B N 1
ATOM 1352 C CA . MET B 1 63 ? -5.801 9.273 2.281 1 91.19 63 MET B CA 1
ATOM 1353 C C . MET B 1 63 ? -4.66 9.672 1.351 1 91.19 63 MET B C 1
ATOM 1355 O O . MET B 1 63 ? -4.23 8.875 0.516 1 91.19 63 MET B O 1
ATOM 1359 N N . VAL B 1 64 ? -4.27 10.898 1.525 1 90.44 64 VAL B N 1
ATOM 1360 C CA . VAL B 1 64 ? -3.162 11.406 0.727 1 90.44 64 VAL B CA 1
ATOM 1361 C C . VAL B 1 64 ? -1.944 11.641 1.618 1 90.44 64 VAL B C 1
ATOM 1363 O O . VAL B 1 64 ? -2.014 12.391 2.594 1 90.44 64 VAL B O 1
ATOM 1366 N N . ILE B 1 65 ? -0.899 10.984 1.269 1 90.38 65 ILE B N 1
ATOM 1367 C CA . ILE B 1 65 ? 0.371 11.172 1.961 1 90.38 65 ILE B CA 1
ATOM 1368 C C . ILE B 1 65 ? 1.354 11.898 1.046 1 90.38 65 ILE B C 1
ATOM 1370 O O . ILE B 1 65 ? 1.746 11.367 0.003 1 90.38 65 ILE B O 1
ATOM 1374 N N . LEU B 1 66 ? 1.669 13.062 1.39 1 89.19 66 LEU B N 1
ATOM 1375 C CA . LEU B 1 66 ? 2.689 13.836 0.695 1 89.19 66 LEU B CA 1
ATOM 1376 C C . LEU B 1 66 ? 4.016 13.789 1.447 1 89.19 66 LEU B C 1
ATOM 1378 O O . LEU B 1 66 ? 4.148 14.383 2.52 1 89.19 66 LEU B O 1
ATOM 1382 N N . HIS B 1 67 ? 4.961 13.016 0.918 1 88.56 67 HIS B N 1
ATOM 1383 C CA . HIS B 1 67 ? 6.234 12.859 1.608 1 88.56 67 HIS B CA 1
ATOM 1384 C C . HIS B 1 67 ? 7.145 14.055 1.375 1 88.56 67 HIS B C 1
ATOM 1386 O O . HIS B 1 67 ? 6.957 14.812 0.416 1 88.56 67 HIS B O 1
ATOM 1392 N N . GLU B 1 68 ? 8.023 14.258 2.309 1 82.56 68 GLU B N 1
ATOM 1393 C CA . GLU B 1 68 ? 8.938 15.391 2.293 1 82.56 68 GLU B CA 1
ATOM 1394 C C . GLU B 1 68 ? 9.773 15.406 1.016 1 82.56 68 GLU B C 1
ATOM 1396 O O . GLU B 1 68 ? 10.008 14.359 0.407 1 82.56 68 GLU B O 1
ATOM 1401 N N . HIS B 1 69 ? 10.156 16.562 0.727 1 84.56 69 HIS B N 1
ATOM 1402 C CA . HIS B 1 69 ? 11.047 16.734 -0.41 1 84.56 69 HIS B CA 1
ATOM 1403 C C . HIS B 1 69 ? 12.383 16.031 -0.176 1 84.56 69 HIS B C 1
ATOM 1405 O O . HIS B 1 69 ? 12.883 15.992 0.952 1 84.56 69 HIS B O 1
ATOM 1411 N N . GLY B 1 70 ? 12.984 15.578 -1.181 1 85.12 70 GLY B N 1
ATOM 1412 C CA . GLY B 1 70 ? 14.312 14.992 -1.092 1 85.12 70 GLY B CA 1
ATOM 1413 C C . GLY B 1 70 ? 14.305 13.57 -0.565 1 85.12 70 GLY B C 1
ATOM 1414 O O . GLY B 1 70 ? 15.352 13.016 -0.227 1 85.12 70 GLY B O 1
ATOM 1415 N N . MET B 1 71 ? 13.203 13 -0.362 1 86.44 71 MET B N 1
ATOM 1416 C CA . MET B 1 71 ? 13.141 11.586 0.003 1 86.44 71 MET B CA 1
ATOM 1417 C C . MET B 1 71 ? 13.852 10.719 -1.034 1 86.44 71 MET B C 1
ATOM 1419 O O . MET B 1 71 ? 13.523 10.773 -2.221 1 86.44 71 MET B O 1
ATOM 1423 N N . CYS B 1 72 ? 14.836 10.094 -0.498 1 91.25 72 CYS B N 1
ATOM 1424 C CA . CYS B 1 72 ? 15.516 9.195 -1.426 1 91.25 72 CYS B CA 1
ATOM 1425 C C . CYS B 1 72 ? 14.688 7.938 -1.67 1 91.25 72 CYS B C 1
ATOM 1427 O O . CYS B 1 72 ? 13.844 7.574 -0.847 1 91.25 72 CYS B O 1
ATOM 1429 N N . ALA B 1 73 ? 14.969 7.309 -2.77 1 93.06 73 ALA B N 1
ATOM 1430 C CA . ALA B 1 73 ? 14.172 6.16 -3.201 1 93.06 73 ALA B CA 1
ATOM 1431 C C . ALA B 1 73 ? 14.266 5.02 -2.193 1 93.06 73 ALA B C 1
ATOM 1433 O O . ALA B 1 73 ? 13.297 4.285 -1.984 1 93.06 73 ALA B O 1
ATOM 1434 N N . GLU B 1 74 ? 15.43 4.82 -1.566 1 93.31 74 GLU B N 1
ATOM 1435 C CA . GLU B 1 74 ? 15.625 3.758 -0.584 1 93.31 74 GLU B CA 1
ATOM 1436 C C . GLU B 1 74 ? 14.703 3.939 0.619 1 93.31 74 GLU B C 1
ATOM 1438 O O . GLU B 1 74 ? 14.062 2.988 1.064 1 93.31 74 GLU B O 1
ATOM 1443 N N . LYS B 1 75 ? 14.703 5.156 1.058 1 92.56 75 LYS B N 1
ATOM 1444 C CA . LYS B 1 75 ? 13.836 5.473 2.189 1 92.56 75 LYS B CA 1
ATOM 1445 C C . LYS B 1 75 ? 12.367 5.359 1.805 1 92.56 75 LYS B C 1
ATOM 1447 O O . LYS B 1 75 ? 11.555 4.828 2.568 1 92.56 75 LYS B O 1
ATOM 1452 N N . GLY B 1 76 ? 12.047 5.918 0.673 1 94.38 76 GLY B N 1
ATOM 1453 C CA . GLY B 1 76 ? 10.68 5.82 0.19 1 94.38 76 GLY B CA 1
ATOM 1454 C C . GLY B 1 76 ? 10.195 4.387 0.047 1 94.38 76 GLY B C 1
ATOM 1455 O O . GLY B 1 76 ? 9.086 4.059 0.455 1 94.38 76 GLY B O 1
ATOM 1456 N N . PHE B 1 77 ? 11.016 3.594 -0.542 1 94.06 77 PHE B N 1
ATOM 1457 C CA . PHE B 1 77 ? 10.703 2.184 -0.736 1 94.06 77 PHE B CA 1
ATOM 1458 C C . PHE B 1 77 ? 10.453 1.494 0.6 1 94.06 77 PHE B C 1
ATOM 1460 O O . PHE B 1 77 ? 9.453 0.794 0.766 1 94.06 77 PHE B O 1
ATOM 1467 N N . ALA B 1 78 ? 11.273 1.658 1.479 1 93.69 78 ALA B N 1
ATOM 1468 C CA . ALA B 1 78 ? 11.133 1.06 2.805 1 93.69 78 ALA B CA 1
ATOM 1469 C C . ALA B 1 78 ? 9.859 1.538 3.492 1 93.69 78 ALA B C 1
ATOM 1471 O O . ALA B 1 78 ? 9.141 0.745 4.105 1 93.69 78 ALA B O 1
ATOM 1472 N N . MET B 1 79 ? 9.617 2.779 3.414 1 93.88 79 MET B N 1
ATOM 1473 C CA . MET B 1 79 ? 8.43 3.375 4.012 1 93.88 79 MET B CA 1
ATOM 1474 C C . MET B 1 79 ? 7.16 2.764 3.424 1 93.88 79 MET B C 1
ATOM 1476 O O . MET B 1 79 ? 6.25 2.377 4.16 1 93.88 79 MET B O 1
ATOM 1480 N N . LEU B 1 80 ? 7.094 2.699 2.137 1 95.88 80 LEU B N 1
ATOM 1481 C CA . LEU B 1 80 ? 5.891 2.209 1.474 1 95.88 80 LEU B CA 1
ATOM 1482 C C . LEU B 1 80 ? 5.68 0.725 1.759 1 95.88 80 LEU B C 1
ATOM 1484 O O . LEU B 1 80 ? 4.539 0.261 1.841 1 95.88 80 LEU B O 1
ATOM 1488 N N . LYS B 1 81 ? 6.746 -0.048 1.922 1 95.5 81 LYS B N 1
ATOM 1489 C CA . LYS B 1 81 ? 6.609 -1.449 2.312 1 95.5 81 LYS B CA 1
ATOM 1490 C C . LYS B 1 81 ? 5.902 -1.578 3.658 1 95.5 81 LYS B C 1
ATOM 1492 O O . LYS B 1 81 ? 5.156 -2.533 3.885 1 95.5 81 LYS B O 1
ATOM 1497 N N . GLU B 1 82 ? 6.148 -0.682 4.551 1 94.25 82 GLU B N 1
ATOM 1498 C CA . GLU B 1 82 ? 5.48 -0.675 5.848 1 94.25 82 GLU B CA 1
ATOM 1499 C C . GLU B 1 82 ? 4.031 -0.22 5.719 1 94.25 82 GLU B C 1
ATOM 1501 O O . GLU B 1 82 ? 3.131 -0.816 6.316 1 94.25 82 GLU B O 1
ATOM 1506 N N . LEU B 1 83 ? 3.783 0.786 4.957 1 95.56 83 LEU B N 1
ATOM 1507 C CA . LEU B 1 83 ? 2.455 1.383 4.867 1 95.56 83 LEU B CA 1
ATOM 1508 C C . LEU B 1 83 ? 1.48 0.436 4.176 1 95.56 83 LEU B C 1
ATOM 1510 O O . LEU B 1 83 ? 0.321 0.327 4.582 1 95.56 83 LEU B O 1
ATOM 1514 N N . ILE B 1 84 ? 1.94 -0.256 3.143 1 95.69 84 ILE B N 1
ATOM 1515 C CA . ILE B 1 84 ? 1.053 -1.048 2.299 1 95.69 84 ILE B CA 1
ATOM 1516 C C . ILE B 1 84 ? 0.54 -2.256 3.078 1 95.69 84 ILE B C 1
ATOM 1518 O O . ILE B 1 84 ? -0.464 -2.865 2.703 1 95.69 84 ILE B O 1
ATOM 1522 N N . ARG B 1 85 ? 1.145 -2.578 4.164 1 94.62 85 ARG B N 1
ATOM 1523 C CA . ARG B 1 85 ? 0.735 -3.727 4.965 1 94.62 85 ARG B CA 1
ATOM 1524 C C . ARG B 1 85 ? -0.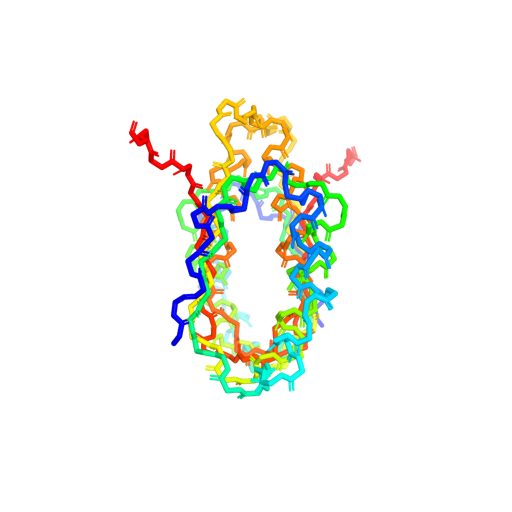346 -3.334 5.969 1 94.62 85 ARG B C 1
ATOM 1526 O O . ARG B 1 85 ? -0.983 -4.199 6.57 1 94.62 85 ARG B O 1
ATOM 1533 N N . LEU B 1 86 ? -0.587 -2.125 6.133 1 94.06 86 LEU B N 1
ATOM 1534 C CA . LEU B 1 86 ? -1.518 -1.654 7.152 1 94.06 86 LEU B CA 1
ATOM 1535 C C . LEU B 1 86 ? -2.957 -1.97 6.762 1 94.06 86 LEU B C 1
ATOM 1537 O O . LEU B 1 86 ? -3.342 -1.802 5.602 1 94.06 86 LEU B O 1
ATOM 1541 N N . PRO B 1 87 ? -3.689 -2.34 7.715 1 91.56 87 PRO B N 1
ATOM 1542 C CA . PRO B 1 87 ? -5.109 -2.588 7.453 1 91.56 87 PRO B CA 1
ATOM 1543 C C . PRO B 1 87 ? -5.918 -1.3 7.309 1 91.56 87 PRO B C 1
ATOM 1545 O O . PRO B 1 87 ? -5.539 -0.265 7.867 1 91.56 87 PRO B O 1
ATOM 1548 N N . LYS B 1 88 ? -7.012 -1.434 6.555 1 92.81 88 LYS B N 1
ATOM 1549 C CA . LYS B 1 88 ? -7.98 -0.345 6.426 1 92.81 88 LYS B CA 1
ATOM 1550 C C . LYS B 1 88 ? -9.352 -0.766 6.938 1 92.81 88 LYS B C 1
ATOM 1552 O O . LYS B 1 88 ? -9.812 -1.875 6.66 1 92.81 88 LYS B O 1
ATOM 1557 N N . ALA B 1 89 ? -9.875 0.082 7.625 1 92.25 89 ALA B N 1
ATOM 1558 C CA . ALA B 1 89 ? -11.227 -0.195 8.109 1 92.25 89 ALA B CA 1
ATOM 1559 C C . ALA B 1 89 ? -12.266 0.073 7.023 1 92.25 89 ALA B C 1
ATOM 1561 O O . ALA B 1 89 ? -13.352 -0.512 7.039 1 92.25 89 ALA B O 1
ATOM 1562 N N . SER B 1 90 ? -11.961 0.932 6.102 1 92.62 90 SER B N 1
ATOM 1563 C CA . SER B 1 90 ? -12.891 1.292 5.035 1 92.62 90 SER B CA 1
ATOM 1564 C C . SER B 1 90 ? -12.492 0.638 3.713 1 92.62 90 SER B C 1
ATOM 1566 O O . SER B 1 90 ? -11.367 0.803 3.244 1 92.62 90 SER B O 1
ATOM 1568 N N . LEU B 1 91 ? -13.375 0.043 3.074 1 91.69 91 LEU B N 1
ATOM 1569 C CA . LEU B 1 91 ? -13.156 -0.577 1.772 1 91.69 91 LEU B CA 1
ATOM 1570 C C . LEU B 1 91 ? -13.07 0.479 0.674 1 91.69 91 LEU B C 1
ATOM 1572 O O . LEU B 1 91 ? -12.562 0.208 -0.417 1 91.69 91 LEU B O 1
ATOM 1576 N N . LYS B 1 92 ? -13.57 1.588 0.978 1 93.31 92 LYS B N 1
ATOM 1577 C CA . LYS B 1 92 ? -13.633 2.646 -0.026 1 93.31 92 LYS B CA 1
ATOM 1578 C C . LYS B 1 92 ? -12.352 3.477 -0.026 1 93.31 92 LYS B C 1
ATOM 1580 O O . LYS B 1 92 ? -12.109 4.262 -0.944 1 93.31 92 LYS B O 1
ATOM 1585 N N . ALA B 1 93 ? -11.602 3.281 0.984 1 93.19 93 ALA B N 1
ATOM 1586 C CA . ALA B 1 93 ? -10.445 4.16 1.192 1 93.19 93 ALA B CA 1
ATOM 1587 C C . ALA B 1 93 ? -9.422 3.99 0.078 1 93.19 93 ALA B C 1
ATOM 1589 O O . ALA B 1 93 ? -8.938 2.881 -0.171 1 93.19 93 ALA B O 1
ATOM 1590 N N . GLU B 1 94 ? -9.148 5.023 -0.561 1 93.81 94 GLU B N 1
ATOM 1591 C CA . GLU B 1 94 ? -8.062 5.105 -1.532 1 93.81 94 GLU B CA 1
ATOM 1592 C C . GLU B 1 94 ? -6.809 5.711 -0.908 1 93.81 94 GLU B C 1
ATOM 1594 O O . GLU B 1 94 ? -6.891 6.688 -0.163 1 93.81 94 GLU B O 1
ATOM 1599 N N . PHE B 1 95 ? -5.668 5.133 -1.211 1 94.94 95 PHE B N 1
ATOM 1600 C CA . PHE B 1 95 ? -4.387 5.582 -0.678 1 94.94 95 PHE B CA 1
ATOM 1601 C C . PHE B 1 95 ? -3.527 6.191 -1.778 1 94.94 95 PHE B C 1
ATOM 1603 O O . PHE B 1 95 ? -3.279 5.555 -2.805 1 94.94 95 PHE B O 1
ATOM 1610 N N . ILE B 1 96 ? -3.105 7.43 -1.6 1 94.69 96 ILE B N 1
ATOM 1611 C CA . ILE B 1 96 ? -2.279 8.125 -2.578 1 94.69 96 ILE B CA 1
ATOM 1612 C C . ILE B 1 96 ? -1.002 8.633 -1.911 1 94.69 96 ILE B C 1
ATOM 1614 O O . ILE B 1 96 ? -1.055 9.266 -0.854 1 94.69 96 ILE B O 1
ATOM 1618 N N . VAL B 1 97 ? 0.135 8.336 -2.471 1 95.12 97 VAL B N 1
ATOM 1619 C CA . VAL B 1 97 ? 1.417 8.812 -1.957 1 95.12 97 VAL B CA 1
ATOM 1620 C C . VAL B 1 97 ? 2.152 9.594 -3.041 1 95.12 97 VAL B C 1
ATOM 1622 O O . VAL B 1 97 ? 2.35 9.094 -4.152 1 95.12 97 VAL B O 1
ATOM 1625 N N . SER B 1 98 ? 2.535 10.781 -2.764 1 93.69 98 SER B N 1
ATOM 1626 C CA . SER B 1 98 ? 3.264 11.641 -3.691 1 93.69 98 SER B CA 1
ATOM 1627 C C . SER B 1 98 ? 4.195 12.594 -2.949 1 93.69 98 SER B C 1
ATOM 1629 O O . SER B 1 98 ? 4.254 12.578 -1.718 1 93.69 98 SER B O 1
ATOM 1631 N N . GLU B 1 99 ? 5.027 13.32 -3.744 1 91.25 99 GLU B N 1
ATOM 1632 C CA . GLU B 1 99 ? 5.934 14.305 -3.154 1 91.25 99 GLU B CA 1
ATOM 1633 C C . GLU B 1 99 ? 5.195 15.594 -2.795 1 91.25 99 GLU B C 1
ATOM 1635 O O . GLU B 1 99 ? 4.273 16 -3.504 1 91.25 99 GLU B O 1
ATOM 1640 N N . THR B 1 100 ? 5.57 16.266 -1.631 1 83.5 100 THR B N 1
ATOM 1641 C CA . THR B 1 100 ? 5 17.547 -1.267 1 83.5 100 THR B CA 1
ATOM 1642 C C . THR B 1 100 ? 5.34 18.609 -2.312 1 83.5 100 THR B C 1
ATOM 1644 O O . THR B 1 100 ? 6.508 18.781 -2.674 1 83.5 100 THR B O 1
ATOM 1647 N N . PRO B 1 101 ? 4.27 19.094 -2.99 1 77.62 101 PRO B N 1
ATOM 1648 C CA . PRO B 1 101 ? 4.539 20.141 -3.984 1 77.62 101 PRO B CA 1
ATOM 1649 C C . PRO B 1 101 ? 5.316 21.328 -3.406 1 77.62 101 PRO B C 1
ATOM 1651 O O . PRO B 1 101 ? 5.242 21.578 -2.201 1 77.62 101 PRO B O 1
ATOM 1654 N N . ASP B 1 102 ? 6.41 21.859 -4.223 1 69.94 102 ASP B N 1
ATOM 1655 C CA . ASP B 1 102 ? 7.18 23.031 -3.82 1 69.94 102 ASP B CA 1
ATOM 1656 C C . ASP B 1 102 ? 6.262 24.188 -3.418 1 69.94 102 ASP B C 1
ATOM 1658 O O . ASP B 1 102 ? 5.277 24.469 -4.105 1 69.94 102 ASP B O 1
ATOM 1662 N N . GLU B 1 103 ? 5.977 24.406 -2.123 1 54.16 103 GLU B N 1
ATOM 1663 C CA . GLU B 1 103 ? 5.273 25.641 -1.795 1 54.16 103 GLU B CA 1
ATOM 1664 C C . GLU B 1 103 ? 6.02 26.859 -2.326 1 54.16 103 GLU B C 1
ATOM 1666 O O . GLU B 1 103 ? 7.242 26.828 -2.465 1 54.16 103 GLU B O 1
#

InterPro domains:
  IPR006566 FBD domain [PF08387] (29-65)
  IPR006566 FBD domain [SM00579] (26-98)

Nearest PDB structures (foldseek):
  9hcj-assembly1_P0  TM=5.016E-01  e=5.554E-01  Dictyostelium discoideum
  8x7w-assembly1_D  TM=4.972E-01  e=6.308E-01  Escherichia coli K-12
  4kxf-assembly1_K  TM=5.108E-01  e=1.192E+00  Mus musculus
  4kxf-assembly8_P  TM=5.182E-01  e=1.443E+00  Mus musculus
  1zun-assembly1_A  TM=3.964E-01  e=2.401E+00  Pseudomonas syringae

Organism: Rhododendron simsii (NCBI:txid118357)

Solvent-accessible surface area (backbone atoms only — not comparable to full-atom values): 10668 Å² total; per-residue (Å²): 105,75,52,77,28,76,81,43,52,82,43,60,57,34,53,46,41,45,65,62,35,64,57,46,72,73,42,49,46,59,68,37,36,40,42,43,42,41,61,38,79,66,47,67,64,47,49,52,48,52,45,51,49,29,58,44,12,52,52,20,41,36,40,36,38,18,27,35,76,83,66,47,38,59,58,46,27,56,40,47,49,57,56,49,36,51,51,45,50,18,68,61,38,34,40,44,66,47,69,44,72,87,126,103,74,52,78,27,76,81,40,51,90,33,64,59,38,55,46,41,47,68,62,37,62,57,50,73,74,43,54,45,60,69,37,36,41,43,44,42,41,50,39,79,66,47,66,71,48,50,51,48,53,44,51,49,29,57,44,12,53,51,20,41,34,39,36,40,18,27,35,76,83,67,47,37,60,59,47,28,56,38,46,48,58,56,50,36,51,50,46,49,18,70,64,40,33,40,44,67,46,68,44,72,86,124

Secondary structure (DSSP, 8-state):
-----TT--SHHHHHHHHHHSHHHHHS-GGG--EEEEEEE---HHHHHHHHHHHHH-TT--EEEEEEPTT--HHHHHHHHHHHTTS--S-TT-EEEEEEPP--/-----TT--STTHHHHHHHHSTHHHHS-GGG--EEEEEEE---HHHHHHHHHHHHH-TT--EEEEEEPTT--HHHHHHHHHHHTTS--S-TT-EEEEEE----

Foldseek 3Di:
DEPPQPPCDPVQVVLVCVVVPCVVVVVQLQDAAEYEHEQAALDPSNLVSLLVSQQGNQNYQEYEYAHEPPDDPVSVVVSVVSNVPRHGNYPNYDYHYYHDPDD/DEPPLPPCDVPPPVLVCVVVVCVVVVVQLQDAAEYEHEQAALDPSSLVSLLVSQQRNQNYQEYEYAHEPPDDPVSVVVSVVSNVPRHGNYPNYDYHYYHHPDD

pLDDT: mean 76.43, std 20.16, range [26.34, 95.88]

Radius of gyration: 18.05 Å; Cα contacts (8 Å, |Δi|>4): 385; chains: 2; bounding box: 35×49×42 Å